Protein AF-A0A3M9Z2S5-F1 (afdb_monomer)

Mean predicted aligned error: 9.49 Å

Secondary structure (DSSP, 8-state):
-HHHHHHHHTSB-TTS-B-HHHH-EE-TTT-PEEBTTTTB-S--SSHHHHHHHHHHHHHHHHHHHHHHHHTTT----HHHHHHHHHHHHH-THHHHSTTSHHHHHHHHHHTT--HHHHHHHHHHHTTEETTTTEE--GGGTS-HHHHHHHHHHHHHHHHHHHHHHHHHHHHHHHHSPP----------------------------

pLDDT: mean 85.12, std 20.25, range [27.44, 98.69]

Foldseek 3Di:
DLQLLLLLVVQADLLGDGDPCQQWDQDPQPRAIFHASLRQRPDDPHNVRSCVVVVVVLVVLLVLLCVLQVVVVHDDDPLLSSLLSSLCSVPVQLANPPLHLSVQLSVLVVVVHDDPRSSLRSQLCSQQDPVVRFGNDVSQPRDSVSSSVSSVSSSVSSVSSVVSVVVVVVVVVVVDPDPPPPPDPDDDDDDDDDDDDDDDDDDDDD

Radius of gyration: 23.1 Å; Cα contacts (8 Å, |Δi|>4): 252; chains: 1; bounding box: 80×29×54 Å

Nearest PDB structures (foldseek):
  2bnl-assembly3_F  TM=3.002E-01  e=7.041E+00  Bacillus subtilis
  8ssk-assembly3_C  TM=2.328E-01  e=7.041E+00  Citrobacter rodentium

Sequence (206 aa):
MAVTVGNAEGTRTPDGKSTDGFYGHSDPGNGVWNLGTFSYQHGAASPQEADAKQLKRLKKQAQVIQEKAAARGMKLTLEETLNAIDLANQAPKAVLDTDGYIEWLAEAHRMGKQGADAILWARVQSFFDPQTQRWNAPGLGNTPERITRDQQRRMLAITRALEAQDYQIAADARLRPQPVSFRLPKWNFASRVVDQIATLFNFLGG

Structure (mmCIF, N/CA/C/O backbone):
data_AF-A0A3M9Z2S5-F1
#
_entry.id   AF-A0A3M9Z2S5-F1
#
loop_
_atom_site.group_PDB
_atom_site.id
_atom_site.type_symbol
_atom_site.label_atom_id
_atom_site.label_alt_id
_atom_site.label_comp_id
_atom_site.label_asym_id
_atom_site.label_entity_id
_atom_site.label_seq_id
_atom_site.pdbx_PDB_ins_code
_atom_site.Cartn_x
_atom_site.Cartn_y
_atom_site.Cartn_z
_atom_site.occupancy
_atom_site.B_iso_or_equiv
_atom_site.auth_seq_id
_atom_site.auth_comp_id
_atom_site.auth_asym_id
_atom_site.auth_atom_id
_atom_site.pdbx_PDB_model_num
ATOM 1 N N . MET A 1 1 ? 9.852 -2.079 2.881 1.00 82.38 1 MET A N 1
ATOM 2 C CA . MET A 1 1 ? 8.843 -1.400 2.032 1.00 82.38 1 MET A CA 1
ATOM 3 C C . MET A 1 1 ? 8.920 -1.806 0.563 1.00 82.38 1 MET A C 1
ATOM 5 O O . MET A 1 1 ? 7.934 -2.320 0.070 1.00 82.38 1 MET A O 1
ATOM 9 N N . ALA A 1 2 ? 10.034 -1.604 -0.159 1.00 89.19 2 ALA A N 1
ATOM 10 C CA . ALA A 1 2 ? 10.087 -1.963 -1.588 1.00 89.19 2 ALA A CA 1
ATOM 11 C C . ALA A 1 2 ? 9.832 -3.463 -1.830 1.00 89.19 2 ALA A C 1
ATOM 13 O O . ALA A 1 2 ? 8.986 -3.812 -2.639 1.00 89.19 2 ALA A O 1
ATOM 14 N N . VAL A 1 3 ? 10.478 -4.344 -1.057 1.00 91.62 3 VAL A N 1
ATOM 15 C CA . VAL A 1 3 ? 10.246 -5.798 -1.132 1.00 91.62 3 VAL A CA 1
ATOM 16 C C . VAL A 1 3 ? 8.811 -6.173 -0.747 1.00 91.62 3 VAL A C 1
ATOM 18 O O . VAL A 1 3 ? 8.190 -6.964 -1.439 1.00 91.62 3 VAL A O 1
ATOM 21 N N . THR A 1 4 ? 8.252 -5.572 0.307 1.00 92.06 4 THR A N 1
ATOM 22 C CA . THR A 1 4 ? 6.896 -5.891 0.791 1.00 92.06 4 THR A CA 1
ATOM 23 C C . THR A 1 4 ? 5.812 -5.448 -0.192 1.00 92.06 4 THR A C 1
ATOM 25 O O . THR A 1 4 ? 4.948 -6.245 -0.536 1.00 92.06 4 THR A O 1
ATOM 28 N N . VAL A 1 5 ? 5.881 -4.207 -0.691 1.00 92.25 5 VAL A N 1
ATOM 29 C CA . VAL A 1 5 ? 4.933 -3.701 -1.699 1.00 92.25 5 VAL A CA 1
ATOM 30 C C . VAL A 1 5 ? 5.142 -4.434 -3.023 1.00 92.25 5 VAL A C 1
ATOM 32 O O . VAL A 1 5 ? 4.183 -4.899 -3.619 1.00 92.25 5 VAL A O 1
ATOM 35 N N . GLY A 1 6 ? 6.391 -4.645 -3.445 1.00 92.19 6 GLY A N 1
ATOM 36 C CA . GLY A 1 6 ? 6.685 -5.411 -4.655 1.00 92.19 6 GLY A CA 1
ATOM 37 C C . GLY A 1 6 ? 6.204 -6.860 -4.592 1.00 92.19 6 GLY A C 1
ATOM 38 O O . GLY A 1 6 ? 5.753 -7.398 -5.598 1.00 92.19 6 GLY A O 1
ATOM 39 N N . ASN A 1 7 ? 6.231 -7.499 -3.419 1.00 94.19 7 ASN A N 1
ATOM 40 C CA . ASN A 1 7 ? 5.659 -8.833 -3.259 1.00 94.19 7 ASN A CA 1
ATOM 41 C C . ASN A 1 7 ? 4.132 -8.818 -3.376 1.00 94.19 7 ASN A C 1
ATOM 43 O O . ASN A 1 7 ? 3.565 -9.687 -4.035 1.00 94.19 7 ASN A O 1
ATOM 47 N N . ALA A 1 8 ? 3.472 -7.808 -2.804 1.00 93.25 8 ALA A N 1
ATOM 48 C CA . ALA A 1 8 ? 2.028 -7.622 -2.934 1.00 93.25 8 ALA A CA 1
ATOM 49 C C . ALA A 1 8 ? 1.589 -7.324 -4.379 1.00 93.25 8 ALA A C 1
ATOM 51 O O . ALA A 1 8 ? 0.561 -7.847 -4.826 1.00 93.25 8 ALA A O 1
ATOM 52 N N . GLU A 1 9 ? 2.397 -6.567 -5.128 1.00 91.81 9 GLU A N 1
ATOM 53 C CA . GLU A 1 9 ? 2.237 -6.360 -6.574 1.00 91.81 9 GLU A CA 1
ATOM 54 C C . GLU A 1 9 ? 2.566 -7.613 -7.403 1.00 91.81 9 GLU A C 1
ATOM 56 O O . GLU A 1 9 ? 2.070 -7.765 -8.514 1.00 91.81 9 GLU A O 1
ATOM 61 N N . GLY A 1 10 ? 3.387 -8.527 -6.877 1.00 92.44 10 GLY A N 1
ATOM 62 C CA . GLY A 1 10 ? 3.881 -9.707 -7.597 1.00 92.44 10 GLY A CA 1
ATOM 63 C C . GLY A 1 10 ? 5.139 -9.466 -8.444 1.00 92.44 10 GLY A C 1
ATOM 64 O O . GLY A 1 10 ? 5.554 -10.350 -9.191 1.00 92.44 10 GLY A O 1
ATOM 65 N N . THR A 1 11 ? 5.773 -8.298 -8.324 1.00 94.62 11 THR A N 1
ATOM 66 C CA . THR A 1 11 ? 7.012 -7.906 -9.027 1.00 94.62 11 THR A CA 1
ATOM 67 C C . THR A 1 11 ? 8.281 -8.336 -8.280 1.00 94.62 11 THR A C 1
ATOM 69 O O . THR A 1 11 ? 9.384 -8.307 -8.830 1.00 94.62 11 THR A O 1
ATOM 72 N N . ARG A 1 12 ? 8.142 -8.725 -7.007 1.00 95.88 12 ARG A N 1
ATOM 73 C CA . ARG A 1 12 ? 9.229 -9.226 -6.159 1.00 95.88 12 ARG A CA 1
ATOM 74 C C . ARG A 1 12 ? 8.845 -10.541 -5.490 1.00 95.88 12 ARG A C 1
ATOM 76 O O . ARG A 1 12 ? 7.706 -10.734 -5.073 1.00 95.88 12 ARG A O 1
ATOM 83 N N . THR A 1 13 ? 9.809 -11.427 -5.299 1.00 94.06 13 THR A N 1
ATOM 84 C CA . THR A 1 13 ? 9.689 -12.568 -4.382 1.00 94.06 13 THR A CA 1
ATOM 85 C C . THR A 1 13 ? 9.764 -12.098 -2.918 1.00 94.06 13 THR A C 1
ATOM 87 O O . THR A 1 13 ? 10.195 -10.967 -2.667 1.00 94.06 13 THR A O 1
ATOM 90 N N . PRO A 1 14 ? 9.370 -12.925 -1.927 1.00 93.00 14 PRO A N 1
ATOM 91 C CA . PRO A 1 14 ? 9.420 -12.519 -0.518 1.00 93.00 14 PRO A CA 1
ATOM 92 C C . PRO A 1 14 ? 10.835 -12.166 -0.032 1.00 93.00 14 PRO A C 1
ATOM 94 O O . PRO A 1 14 ? 10.993 -11.272 0.792 1.00 93.00 14 PRO A O 1
ATOM 97 N N . ASP A 1 15 ? 11.863 -12.815 -0.591 1.00 90.81 15 ASP A N 1
ATOM 98 C CA . ASP A 1 15 ? 13.285 -12.544 -0.333 1.00 90.81 15 ASP A CA 1
ATOM 99 C C . ASP A 1 15 ? 13.849 -11.360 -1.148 1.00 90.81 15 ASP A C 1
ATOM 101 O O . ASP A 1 15 ? 15.028 -11.038 -1.021 1.00 90.81 15 ASP A O 1
ATOM 105 N N . GLY A 1 16 ? 13.024 -10.691 -1.963 1.00 90.44 16 GLY A N 1
ATOM 106 C CA . GLY A 1 16 ? 1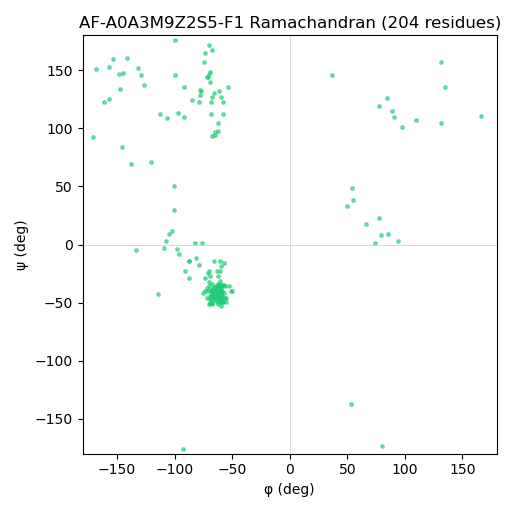3.360 -9.432 -2.637 1.00 90.44 16 GLY A CA 1
ATOM 107 C C . GLY A 1 16 ? 13.924 -9.543 -4.054 1.00 90.44 16 GLY A C 1
ATOM 108 O O . GLY A 1 16 ? 14.233 -8.510 -4.663 1.00 90.44 16 GLY A O 1
ATOM 109 N N . LYS A 1 17 ? 14.019 -10.750 -4.622 1.00 94.56 17 LYS A N 1
ATOM 110 C CA . LYS A 1 17 ? 14.413 -10.941 -6.027 1.00 94.56 17 LYS A CA 1
ATOM 111 C C . LYS A 1 17 ? 13.312 -10.441 -6.955 1.00 94.56 17 LYS A C 1
ATOM 113 O O . LYS A 1 17 ? 12.133 -10.493 -6.616 1.00 94.56 17 LYS A O 1
ATOM 118 N N . SER A 1 18 ? 13.695 -9.941 -8.121 1.00 95.38 18 SER A N 1
ATOM 119 C CA . SER A 1 18 ? 12.736 -9.533 -9.150 1.00 95.38 18 SER A CA 1
ATOM 120 C C . SER A 1 18 ? 12.056 -10.748 -9.785 1.00 95.38 18 SER A C 1
ATOM 122 O O . SER A 1 18 ? 12.691 -11.784 -9.976 1.00 95.38 18 SER A O 1
ATOM 124 N N . THR A 1 19 ? 10.776 -10.609 -10.120 1.00 94.44 19 THR A N 1
ATOM 125 C CA . THR A 1 19 ? 10.036 -11.544 -10.987 1.00 94.44 19 THR A CA 1
ATOM 126 C C . THR A 1 19 ? 9.967 -10.984 -12.410 1.00 94.44 19 THR A C 1
ATOM 128 O O . THR A 1 19 ? 10.366 -9.843 -12.643 1.00 94.44 19 THR A O 1
ATOM 131 N N . ASP A 1 20 ? 9.407 -11.727 -13.364 1.00 93.12 20 ASP A N 1
ATOM 132 C CA . ASP A 1 20 ? 9.205 -11.223 -14.733 1.00 93.12 20 ASP A CA 1
ATOM 133 C C . ASP A 1 20 ? 8.381 -9.924 -14.760 1.00 93.12 20 ASP A C 1
ATOM 135 O O . ASP A 1 20 ? 8.692 -8.992 -15.501 1.00 93.12 20 ASP A O 1
ATOM 139 N N . GLY A 1 21 ? 7.396 -9.804 -13.860 1.00 91.06 21 GLY A N 1
ATOM 140 C CA . GLY A 1 21 ? 6.543 -8.620 -13.743 1.00 91.06 21 GLY A CA 1
ATOM 141 C C . GLY A 1 21 ? 7.299 -7.325 -13.424 1.00 91.06 21 GLY A C 1
ATOM 142 O O . GLY A 1 21 ? 6.803 -6.249 -13.757 1.00 91.06 21 GLY A O 1
ATOM 143 N N . PHE A 1 22 ? 8.502 -7.410 -12.840 1.00 93.50 22 PHE A N 1
ATOM 144 C CA . PHE A 1 22 ? 9.386 -6.262 -12.598 1.00 93.50 22 PHE A CA 1
ATOM 145 C C . PHE A 1 22 ? 9.882 -5.614 -13.898 1.00 93.50 22 PHE A C 1
ATOM 147 O O . PHE A 1 22 ? 10.009 -4.390 -13.974 1.00 93.50 22 PHE A O 1
ATOM 154 N N . TYR A 1 23 ? 10.170 -6.430 -14.916 1.00 93.00 23 TYR A N 1
ATOM 155 C CA . TYR A 1 23 ? 10.659 -5.969 -16.221 1.00 93.00 23 TYR A CA 1
ATOM 156 C C . TYR A 1 23 ? 9.533 -5.487 -17.137 1.00 93.00 23 TYR A C 1
ATOM 158 O O . TYR A 1 23 ? 9.785 -4.806 -18.129 1.00 93.00 23 TYR A O 1
ATOM 166 N N . GLY A 1 24 ? 8.300 -5.771 -16.736 1.00 89.62 24 GLY A N 1
ATOM 167 C CA . GLY A 1 24 ? 7.104 -5.082 -17.161 1.00 89.62 24 GLY A CA 1
ATOM 168 C C . GLY A 1 24 ? 5.999 -6.030 -17.591 1.00 89.62 24 GLY A C 1
ATOM 169 O O . GLY A 1 24 ? 6.229 -7.194 -17.914 1.00 89.62 24 GLY A O 1
ATOM 170 N N . HIS A 1 25 ? 4.773 -5.533 -17.528 1.00 90.31 25 HIS A N 1
ATOM 171 C CA . HIS A 1 25 ? 3.578 -6.284 -17.888 1.00 90.31 25 HIS A CA 1
ATOM 172 C C . HIS A 1 25 ? 2.444 -5.326 -18.245 1.00 90.31 25 HIS A C 1
ATOM 174 O O . HIS A 1 25 ? 2.386 -4.207 -17.737 1.00 90.31 25 HIS A O 1
ATOM 180 N N . SER A 1 26 ? 1.521 -5.766 -19.096 1.00 86.75 26 SER A N 1
ATOM 181 C CA . SER A 1 26 ? 0.278 -5.032 -19.333 1.00 86.75 26 SER A CA 1
ATOM 182 C C . SER A 1 26 ? -0.706 -5.276 -18.193 1.00 86.75 26 SER A C 1
ATOM 184 O O . SER A 1 26 ? -0.936 -6.418 -17.795 1.00 86.75 26 SER A O 1
ATOM 186 N N . ASP A 1 27 ? -1.310 -4.205 -17.690 1.00 76.06 27 ASP A N 1
ATOM 187 C CA . ASP A 1 27 ? -2.406 -4.271 -16.731 1.00 76.06 27 ASP A CA 1
ATOM 188 C C . ASP A 1 27 ? -3.662 -4.861 -17.411 1.00 76.06 27 ASP A C 1
ATOM 190 O O . ASP A 1 27 ? -4.132 -4.311 -18.412 1.00 76.06 27 ASP A O 1
ATOM 194 N N . PRO A 1 28 ? -4.241 -5.964 -16.899 1.00 70.88 28 PRO A N 1
ATOM 195 C CA . PRO A 1 28 ? -5.422 -6.584 -17.502 1.00 70.88 28 PRO A CA 1
ATOM 196 C C . PRO A 1 28 ? -6.673 -5.693 -17.512 1.00 70.88 28 PRO A C 1
ATOM 198 O O . PRO A 1 28 ? -7.588 -5.932 -18.297 1.00 70.88 28 PRO A O 1
ATOM 201 N N . GLY A 1 29 ? -6.747 -4.702 -16.620 1.00 70.00 29 GLY A N 1
ATOM 202 C CA . GLY A 1 29 ? -7.902 -3.829 -16.437 1.00 70.00 29 GLY A CA 1
ATOM 203 C C . GLY A 1 29 ? -7.910 -2.592 -17.335 1.00 70.00 29 GLY A C 1
ATOM 204 O O . GLY A 1 29 ? -8.990 -2.109 -17.669 1.00 70.00 29 GLY A O 1
ATOM 205 N N . ASN A 1 30 ? -6.744 -2.068 -17.732 1.00 78.44 30 ASN A N 1
ATOM 206 C CA . ASN A 1 30 ? -6.656 -0.859 -18.570 1.00 78.44 30 ASN A CA 1
ATOM 207 C C . ASN A 1 30 ? -5.673 -0.961 -19.757 1.00 78.44 30 ASN A C 1
ATOM 209 O O . ASN A 1 30 ? -5.603 -0.035 -20.563 1.00 78.44 30 ASN A O 1
ATOM 213 N N . GLY A 1 31 ? -4.926 -2.063 -19.879 1.00 81.31 31 GLY A N 1
ATOM 214 C CA . GLY A 1 31 ? -3.955 -2.308 -20.949 1.00 81.31 31 GLY A CA 1
ATOM 215 C C . GLY A 1 31 ? -2.650 -1.511 -20.844 1.00 81.31 31 GLY A C 1
ATOM 216 O O . GLY A 1 31 ? -1.792 -1.644 -21.718 1.00 81.31 31 GLY A O 1
ATOM 217 N N . VAL A 1 32 ? -2.475 -0.689 -19.806 1.00 87.94 32 VAL A N 1
ATOM 218 C CA . VAL A 1 32 ? -1.289 0.157 -19.624 1.00 87.94 32 VAL A CA 1
ATOM 219 C C . VAL A 1 32 ? -0.081 -0.697 -19.244 1.00 87.94 32 VAL A C 1
ATOM 221 O O . VAL A 1 32 ? -0.200 -1.703 -18.547 1.00 87.94 32 VAL A O 1
ATOM 224 N N . TRP A 1 33 ? 1.095 -0.299 -19.732 1.00 88.44 33 TRP A N 1
ATOM 225 C CA . TRP A 1 33 ? 2.355 -0.956 -19.411 1.00 88.44 33 TRP A CA 1
ATOM 226 C C . TRP A 1 33 ? 2.865 -0.540 -18.028 1.00 88.44 33 TRP A C 1
ATOM 228 O O . TRP A 1 33 ? 3.110 0.642 -17.770 1.00 88.44 33 TRP A O 1
ATOM 238 N N . ASN A 1 34 ? 3.066 -1.534 -17.170 1.00 91.81 34 ASN A N 1
ATOM 239 C CA . ASN A 1 34 ? 3.566 -1.395 -15.810 1.00 91.81 34 ASN A CA 1
ATOM 240 C C . ASN A 1 34 ? 5.051 -1.729 -15.771 1.00 91.81 34 ASN A C 1
ATOM 242 O O . ASN A 1 34 ? 5.498 -2.627 -16.483 1.00 91.81 34 ASN A O 1
ATOM 246 N N . LEU A 1 35 ? 5.812 -1.052 -14.911 1.00 94.44 35 LEU A N 1
ATOM 247 C CA . LEU A 1 35 ? 7.254 -1.270 -14.809 1.00 94.44 35 LEU A CA 1
ATOM 248 C C . LEU A 1 35 ? 7.772 -1.134 -13.371 1.00 94.44 35 LEU A C 1
ATOM 250 O O . LEU A 1 35 ? 7.283 -0.307 -12.597 1.00 94.44 35 LEU A O 1
ATOM 254 N N . GLY A 1 36 ? 8.805 -1.905 -13.031 1.00 95.31 36 GLY A N 1
ATOM 255 C CA . GLY A 1 36 ? 9.497 -1.819 -11.747 1.00 95.31 36 GLY A CA 1
ATOM 256 C C . GLY A 1 36 ? 8.792 -2.535 -10.597 1.00 95.31 36 GLY A C 1
ATOM 257 O O . GLY A 1 36 ? 7.796 -3.234 -10.757 1.00 95.31 36 GLY A O 1
ATOM 258 N N . THR A 1 37 ? 9.340 -2.352 -9.401 1.00 94.25 37 THR A N 1
ATOM 259 C CA . THR A 1 37 ? 8.876 -2.936 -8.138 1.00 94.25 37 THR A CA 1
ATOM 260 C C . THR A 1 37 ? 7.439 -2.541 -7.818 1.00 94.25 37 THR A C 1
ATOM 262 O O . THR A 1 37 ? 6.681 -3.327 -7.266 1.00 94.25 37 THR A O 1
ATOM 265 N N . PHE A 1 38 ? 7.049 -1.320 -8.150 1.00 94.50 38 PHE A N 1
ATOM 266 C CA . PHE A 1 38 ? 5.757 -0.777 -7.743 1.00 94.50 38 PHE A CA 1
ATOM 267 C C . PHE A 1 38 ? 4.708 -0.784 -8.863 1.00 94.50 38 PHE A C 1
ATOM 269 O O . PHE A 1 38 ? 3.679 -0.126 -8.709 1.00 94.50 38 PHE A O 1
ATOM 276 N N . SER A 1 39 ? 4.973 -1.477 -9.980 1.00 91.31 39 SER A N 1
ATOM 277 C CA . SER A 1 39 ? 4.091 -1.528 -11.158 1.00 91.31 39 SER A CA 1
ATOM 278 C C . SER A 1 39 ? 3.725 -0.132 -11.684 1.00 91.31 39 SER A C 1
ATOM 280 O O . SER A 1 39 ? 2.561 0.194 -11.898 1.00 91.31 39 SER A O 1
ATOM 282 N N . TYR A 1 40 ? 4.722 0.737 -11.861 1.00 92.00 40 TYR A N 1
ATOM 283 C CA . TYR A 1 40 ? 4.509 2.132 -12.244 1.00 92.00 40 TYR A CA 1
ATOM 284 C C . TYR A 1 40 ? 3.925 2.259 -13.657 1.00 92.00 40 TYR A C 1
ATOM 286 O O . TYR A 1 40 ? 4.485 1.705 -14.600 1.00 92.00 40 TYR A O 1
ATOM 294 N N . GLN A 1 41 ? 2.852 3.047 -13.802 1.00 89.56 41 GLN A N 1
ATOM 295 C CA . GLN A 1 41 ? 2.058 3.134 -15.041 1.00 89.56 41 GLN A CA 1
ATOM 296 C C . GLN A 1 41 ? 2.206 4.463 -15.807 1.00 89.56 41 GLN A C 1
ATOM 298 O O . GLN A 1 41 ? 1.611 4.642 -16.864 1.00 89.56 41 GLN A O 1
ATOM 303 N N . HIS A 1 42 ? 2.957 5.442 -15.288 1.00 87.06 42 HIS A N 1
ATOM 304 C CA . HIS A 1 42 ? 2.982 6.809 -15.848 1.00 87.06 42 HIS A CA 1
ATOM 305 C C . HIS A 1 42 ? 4.201 7.093 -16.743 1.00 87.06 42 HIS A C 1
ATOM 307 O O . HIS A 1 42 ? 4.672 8.228 -16.813 1.00 87.06 42 HIS A O 1
ATOM 313 N N . GLY A 1 43 ? 4.724 6.062 -17.410 1.00 84.81 43 GLY A N 1
ATOM 314 C CA . GLY A 1 43 ? 5.853 6.172 -18.334 1.00 84.81 43 GLY A CA 1
ATOM 315 C C . GLY A 1 43 ? 7.218 6.279 -17.641 1.00 84.81 43 GLY A C 1
ATOM 316 O O . GLY A 1 43 ? 7.524 7.224 -16.903 1.00 84.81 43 GLY A O 1
ATOM 317 N N . ALA A 1 44 ? 8.078 5.305 -17.911 1.00 90.25 44 ALA A N 1
ATOM 318 C CA . ALA A 1 44 ? 9.476 5.284 -17.496 1.00 90.25 44 ALA A CA 1
ATOM 319 C C . ALA A 1 44 ? 10.299 4.531 -18.548 1.00 90.25 44 ALA A C 1
ATOM 321 O O . ALA A 1 44 ? 9.798 3.584 -19.150 1.00 90.25 44 ALA A O 1
ATOM 322 N N . ALA A 1 45 ? 11.546 4.944 -18.760 1.00 90.56 45 ALA A N 1
ATOM 323 C CA . ALA A 1 45 ? 12.463 4.304 -19.698 1.0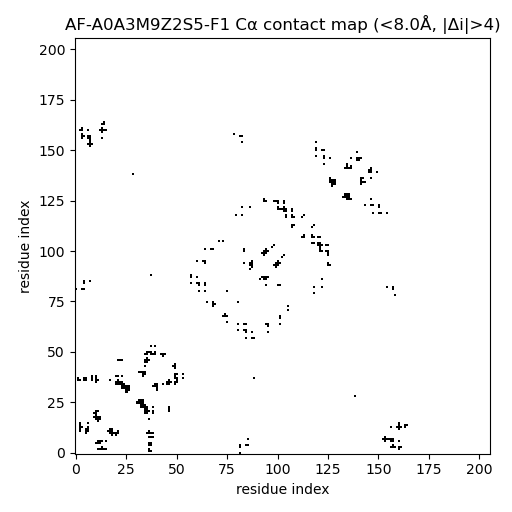0 90.56 45 ALA A CA 1
ATOM 324 C C . ALA A 1 45 ? 13.092 3.020 -19.128 1.00 90.56 45 ALA A C 1
ATOM 326 O O . ALA A 1 45 ? 13.625 2.211 -19.883 1.00 90.56 45 ALA A O 1
ATOM 327 N N . SER A 1 46 ? 13.043 2.818 -17.805 1.00 93.62 46 SER A N 1
ATOM 328 C CA . SER A 1 46 ? 13.568 1.621 -17.140 1.00 93.62 46 SER A CA 1
ATOM 329 C C . SER A 1 46 ? 12.852 1.313 -15.815 1.00 93.62 46 SER A C 1
ATOM 331 O O . SER A 1 46 ? 12.268 2.218 -15.205 1.00 93.62 46 SER A O 1
ATOM 333 N N . PRO A 1 47 ? 12.923 0.060 -15.317 1.00 94.69 47 PRO A N 1
ATOM 334 C CA . PRO A 1 47 ? 12.444 -0.304 -13.979 1.00 94.69 47 PRO A CA 1
ATOM 335 C C . PRO A 1 47 ? 13.005 0.571 -12.857 1.00 94.69 47 PRO A C 1
ATOM 337 O O . PRO A 1 47 ? 12.295 0.903 -11.913 1.00 94.69 47 PRO A O 1
ATOM 340 N N . GLN A 1 48 ? 14.262 0.994 -12.968 1.00 93.94 48 GLN A N 1
ATOM 341 C CA . GLN A 1 48 ? 14.920 1.832 -11.969 1.00 93.94 48 GLN A CA 1
ATOM 342 C C . GLN A 1 48 ? 14.354 3.255 -11.971 1.00 93.94 48 GLN A C 1
ATOM 344 O O . GLN A 1 48 ? 14.144 3.838 -10.908 1.00 93.94 48 GLN A O 1
ATOM 349 N N . GLU A 1 49 ? 14.066 3.811 -13.151 1.00 95.44 49 GLU A N 1
ATOM 350 C CA . GLU A 1 49 ? 13.411 5.114 -13.258 1.00 95.44 49 GLU A CA 1
ATOM 351 C C . GLU A 1 49 ? 11.971 5.053 -12.724 1.00 95.44 49 GLU A C 1
ATOM 353 O O . GLU A 1 49 ? 11.554 5.933 -11.964 1.00 95.44 49 GLU A O 1
ATOM 358 N N . ALA A 1 50 ? 11.230 3.996 -13.072 1.00 95.25 50 ALA A N 1
ATOM 359 C CA . ALA A 1 50 ? 9.900 3.721 -12.533 1.00 95.25 50 ALA A CA 1
ATOM 360 C C . ALA A 1 50 ? 9.916 3.670 -10.997 1.00 95.25 50 ALA A C 1
ATOM 362 O O . ALA A 1 50 ? 9.145 4.377 -10.340 1.00 95.25 50 ALA A O 1
ATOM 363 N N . ASP A 1 51 ? 10.848 2.907 -10.421 1.00 95.88 51 ASP A N 1
ATOM 364 C CA . ASP A 1 51 ? 11.006 2.778 -8.974 1.00 95.88 51 ASP A CA 1
ATOM 365 C C . ASP A 1 51 ? 11.367 4.109 -8.316 1.00 95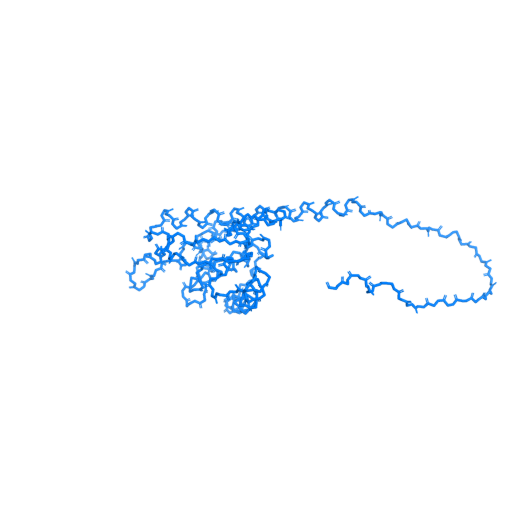.88 51 ASP A C 1
ATOM 367 O O . ASP A 1 51 ? 10.789 4.456 -7.287 1.00 95.88 51 ASP A O 1
ATOM 371 N N . ALA A 1 52 ? 12.262 4.900 -8.912 1.00 94.75 52 ALA A N 1
ATOM 372 C CA . ALA A 1 52 ? 12.627 6.210 -8.383 1.00 94.75 52 ALA A CA 1
ATOM 373 C C . ALA A 1 52 ? 11.423 7.169 -8.341 1.00 94.75 52 ALA A C 1
ATOM 375 O O . ALA A 1 52 ? 11.182 7.831 -7.322 1.00 94.75 52 ALA A O 1
ATOM 376 N N . LYS A 1 53 ? 10.634 7.223 -9.425 1.00 95.19 53 LYS A N 1
ATOM 377 C CA . LYS A 1 53 ? 9.426 8.059 -9.511 1.00 95.19 53 LYS A CA 1
ATOM 378 C C . LYS A 1 53 ? 8.378 7.625 -8.491 1.00 95.19 53 LYS A C 1
ATOM 380 O O . LYS A 1 53 ? 7.869 8.461 -7.736 1.00 95.19 53 LYS A O 1
ATOM 385 N N . GLN A 1 54 ? 8.082 6.330 -8.431 1.00 94.75 54 GLN A N 1
ATOM 386 C CA . GLN A 1 54 ? 7.034 5.821 -7.556 1.00 94.75 54 GLN A CA 1
ATOM 387 C C . GLN A 1 54 ? 7.447 5.861 -6.083 1.00 94.75 54 GLN A C 1
ATOM 389 O O . GLN A 1 54 ? 6.653 6.270 -5.240 1.00 94.75 54 GLN A O 1
ATOM 394 N N . LEU A 1 55 ? 8.711 5.581 -5.755 1.00 94.00 55 LEU A N 1
ATOM 395 C CA . LEU A 1 55 ? 9.219 5.715 -4.390 1.00 94.00 55 LEU A CA 1
ATOM 396 C C . LEU A 1 55 ? 9.125 7.160 -3.890 1.00 94.00 55 LEU A C 1
ATOM 398 O O . LEU A 1 55 ? 8.747 7.392 -2.741 1.00 94.00 55 LEU A O 1
ATOM 402 N N . LYS A 1 56 ? 9.429 8.149 -4.741 1.00 94.81 56 LYS A N 1
ATOM 403 C CA . LYS A 1 56 ? 9.262 9.569 -4.394 1.00 94.81 56 LYS A CA 1
ATOM 404 C C . LYS A 1 56 ? 7.805 9.895 -4.057 1.00 94.81 56 LYS A C 1
ATOM 406 O O . LYS A 1 56 ? 7.556 10.652 -3.120 1.00 94.81 56 LYS A O 1
ATOM 411 N N . ARG A 1 57 ? 6.850 9.325 -4.794 1.00 94.44 57 ARG A N 1
ATOM 412 C CA . ARG A 1 57 ? 5.414 9.481 -4.531 1.00 94.44 57 ARG A CA 1
ATOM 413 C C . ARG A 1 57 ? 5.001 8.798 -3.227 1.00 94.44 57 ARG A C 1
ATOM 415 O O . ARG A 1 57 ? 4.415 9.459 -2.373 1.00 94.44 57 ARG A O 1
ATOM 422 N N . LEU A 1 58 ? 5.367 7.531 -3.042 1.00 93.56 58 LEU A N 1
ATOM 423 C CA . LEU A 1 58 ? 5.019 6.750 -1.853 1.00 93.56 58 LEU A CA 1
ATOM 424 C C . LEU A 1 58 ? 5.593 7.363 -0.576 1.00 93.56 58 LEU A C 1
ATOM 426 O O . LEU A 1 58 ? 4.916 7.370 0.441 1.00 93.56 58 LEU A O 1
ATOM 430 N N . LYS A 1 59 ? 6.793 7.959 -0.619 1.00 93.94 59 LYS A N 1
ATOM 431 C CA . LYS A 1 59 ? 7.354 8.695 0.528 1.00 93.94 59 LYS A CA 1
ATOM 432 C C . LYS A 1 59 ? 6.473 9.872 0.957 1.00 93.94 59 LYS A C 1
ATOM 434 O O . LYS A 1 59 ? 6.242 10.050 2.147 1.00 93.94 59 LYS A O 1
ATOM 439 N N . LYS A 1 60 ? 5.951 10.647 0.000 1.00 95.88 60 LYS A N 1
ATOM 440 C CA . LYS A 1 60 ? 5.015 11.744 0.300 1.00 95.88 60 LYS A CA 1
ATOM 441 C C . LYS A 1 60 ? 3.702 11.214 0.871 1.00 95.88 60 LYS A C 1
ATOM 443 O O . LYS A 1 60 ? 3.194 11.754 1.843 1.00 95.88 60 LYS A O 1
ATOM 448 N N . GLN A 1 61 ? 3.170 10.141 0.290 1.00 95.31 61 GLN A N 1
ATOM 449 C CA . GLN A 1 61 ? 1.936 9.519 0.773 1.00 95.31 61 GLN A CA 1
ATOM 450 C C . GLN A 1 61 ? 2.115 8.924 2.175 1.00 95.31 61 GLN A C 1
ATOM 452 O O . GLN A 1 61 ? 1.236 9.084 3.011 1.00 95.31 61 GLN A O 1
ATOM 457 N N . ALA A 1 62 ? 3.266 8.313 2.466 1.00 94.75 62 ALA A N 1
ATOM 458 C CA . ALA A 1 62 ? 3.605 7.799 3.789 1.00 94.75 62 ALA A CA 1
ATOM 459 C C . ALA A 1 62 ? 3.606 8.909 4.847 1.00 94.75 62 ALA A C 1
ATOM 461 O O . ALA A 1 62 ? 3.106 8.6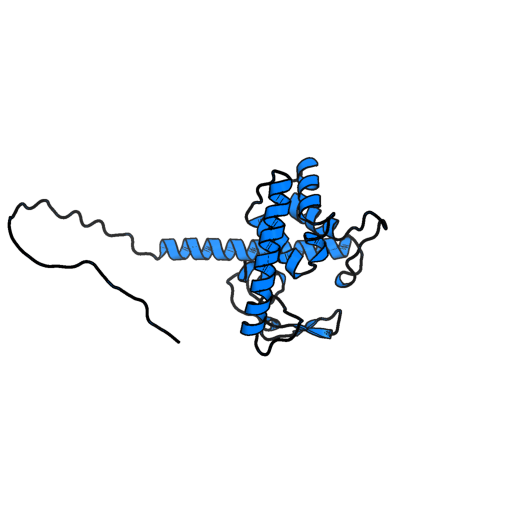92 5.944 1.00 94.75 62 ALA A O 1
ATOM 462 N N . GLN A 1 63 ? 4.100 10.104 4.512 1.00 95.81 63 GLN A N 1
ATOM 463 C CA . GLN A 1 63 ? 4.016 11.251 5.414 1.00 95.81 63 GLN A CA 1
ATOM 464 C C . GLN A 1 63 ? 2.555 11.622 5.717 1.00 95.81 63 GLN A C 1
ATOM 466 O O . GLN A 1 63 ? 2.185 11.704 6.884 1.00 95.81 63 GLN A O 1
ATOM 471 N N . VAL A 1 64 ? 1.710 11.747 4.687 1.00 96.81 64 VAL A N 1
ATOM 472 C CA . VAL A 1 64 ? 0.274 12.038 4.864 1.00 96.81 64 VAL A CA 1
ATOM 473 C C . VAL A 1 64 ? -0.416 10.960 5.705 1.00 96.81 64 VAL A C 1
ATOM 475 O O . VAL A 1 64 ? -1.212 11.271 6.582 1.00 96.81 64 VAL A O 1
ATOM 478 N N . ILE A 1 65 ? -0.090 9.685 5.484 1.00 97.50 65 ILE A N 1
ATOM 479 C CA . ILE A 1 65 ? -0.611 8.559 6.271 1.00 97.50 65 ILE A CA 1
ATOM 480 C C . ILE A 1 65 ? -0.272 8.723 7.760 1.00 97.50 65 ILE A C 1
ATOM 482 O O . ILE A 1 65 ? -1.150 8.560 8.607 1.00 97.50 65 ILE A O 1
ATOM 486 N N . GLN A 1 66 ? 0.978 9.071 8.082 1.00 97.31 66 GLN A N 1
ATOM 487 C CA . GLN A 1 66 ? 1.404 9.290 9.467 1.00 97.31 66 GLN A CA 1
ATOM 488 C C . GLN A 1 66 ? 0.711 10.506 10.091 1.00 97.31 66 GLN A C 1
ATOM 490 O O . GLN A 1 66 ? 0.265 10.428 11.232 1.00 97.31 66 GLN A O 1
ATOM 495 N N . GLU A 1 67 ? 0.554 11.600 9.344 1.00 97.31 67 GLU A N 1
ATOM 496 C CA . GLU A 1 67 ? -0.179 12.790 9.795 1.00 97.31 67 GLU A CA 1
ATOM 497 C C . GLU A 1 67 ? -1.654 12.464 10.086 1.00 97.31 67 GLU A C 1
ATOM 499 O O . GLU A 1 67 ? -2.166 12.812 11.151 1.00 97.31 67 GLU A O 1
ATOM 504 N N . LYS A 1 68 ? -2.324 11.717 9.196 1.00 97.69 68 LYS A N 1
ATOM 505 C CA . LYS A 1 68 ? -3.714 11.265 9.386 1.00 97.69 68 LYS A CA 1
ATOM 506 C C . LYS A 1 68 ? -3.878 10.362 10.612 1.00 97.69 68 LYS A C 1
ATOM 508 O O . LYS A 1 68 ? -4.910 10.447 11.282 1.00 97.69 68 LYS A O 1
ATOM 513 N N . ALA A 1 69 ? -2.899 9.501 10.894 1.00 97.88 69 ALA A N 1
ATOM 514 C CA . ALA A 1 69 ? -2.909 8.631 12.070 1.00 97.88 69 ALA A CA 1
ATOM 515 C C . ALA A 1 69 ? -2.664 9.433 13.358 1.00 97.88 69 ALA A C 1
ATOM 517 O O . ALA A 1 69 ? -3.426 9.314 14.318 1.00 97.88 69 ALA A O 1
ATOM 518 N N . ALA A 1 70 ? -1.664 10.319 13.351 1.00 97.69 70 ALA A N 1
ATOM 519 C CA . ALA A 1 70 ? -1.332 11.175 14.486 1.00 97.69 70 ALA A CA 1
ATOM 520 C C . ALA A 1 70 ? -2.489 12.110 14.866 1.00 97.69 70 ALA A C 1
ATOM 522 O O . ALA A 1 70 ? -2.804 12.242 16.048 1.00 97.69 70 ALA A O 1
ATOM 523 N N . A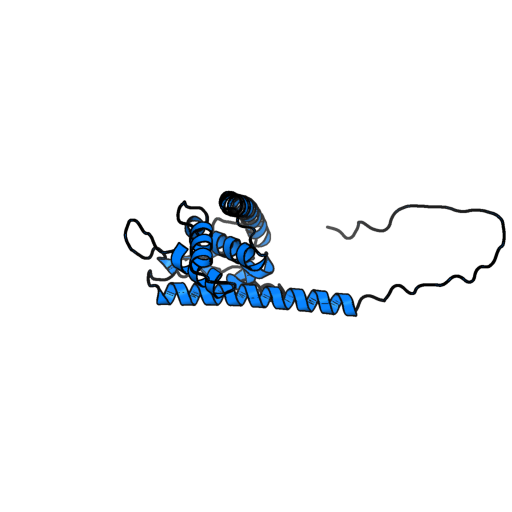LA A 1 71 ? -3.187 12.686 13.880 1.00 97.19 71 ALA A N 1
ATOM 524 C CA . ALA A 1 71 ? -4.379 13.509 14.098 1.00 97.19 71 ALA A CA 1
ATOM 525 C C . ALA A 1 71 ? -5.521 12.759 14.814 1.00 97.19 71 ALA A 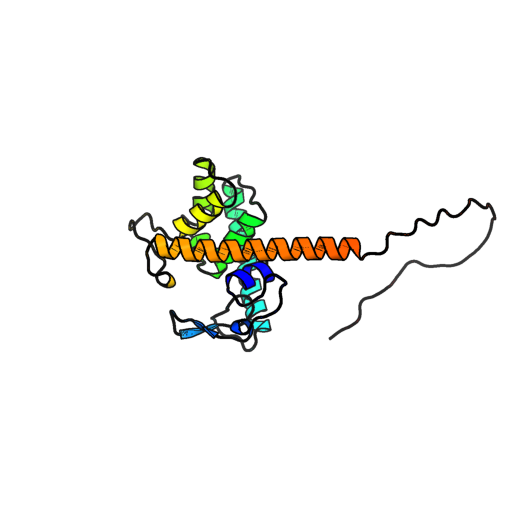C 1
ATOM 527 O O . ALA A 1 71 ? -6.411 13.384 15.383 1.00 97.19 71 ALA A O 1
ATOM 528 N N . ARG A 1 72 ? -5.488 11.421 14.808 1.00 96.19 72 ARG A N 1
ATOM 529 C CA . ARG A 1 72 ? -6.446 10.538 15.491 1.00 96.19 72 ARG A CA 1
ATOM 530 C C . ARG A 1 72 ? -5.882 9.907 16.761 1.00 96.19 72 ARG A C 1
ATOM 532 O O . ARG A 1 72 ? -6.496 9.002 17.315 1.00 96.19 72 ARG A O 1
ATOM 539 N N . GLY A 1 73 ? -4.706 10.343 17.211 1.00 97.31 73 GLY A N 1
ATOM 540 C CA . GLY A 1 73 ? -4.027 9.762 18.369 1.00 97.31 73 GLY A CA 1
ATOM 541 C C . GLY A 1 73 ? -3.566 8.318 18.149 1.00 97.31 73 GLY A C 1
ATOM 542 O O . GLY A 1 73 ? -3.298 7.607 19.114 1.00 97.31 73 GLY A O 1
ATOM 543 N N . MET A 1 74 ? -3.477 7.867 16.895 1.00 97.50 74 MET A N 1
ATOM 544 C CA . MET A 1 74 ? -3.029 6.522 16.557 1.00 97.50 74 MET A CA 1
ATOM 545 C C . MET A 1 74 ? -1.523 6.506 16.319 1.00 97.50 74 MET A C 1
ATOM 547 O O . MET A 1 74 ? -0.981 7.327 15.577 1.00 97.50 74 MET A O 1
ATOM 551 N N . LYS A 1 75 ? -0.857 5.500 16.884 1.00 96.69 75 LYS A N 1
ATOM 552 C CA . LYS A 1 75 ? 0.498 5.114 16.498 1.00 96.69 75 LYS A CA 1
ATOM 553 C C . LYS A 1 75 ? 0.410 3.812 15.718 1.00 96.69 75 LYS A C 1
ATOM 555 O O . LYS A 1 75 ? 0.136 2.772 16.307 1.00 96.69 75 LYS A O 1
ATOM 560 N N . LEU A 1 76 ? 0.647 3.886 14.413 1.00 97.00 76 LEU A N 1
ATOM 561 C CA . LEU A 1 76 ? 0.596 2.706 13.560 1.00 97.00 76 LEU A CA 1
ATOM 562 C C . LEU A 1 76 ? 1.755 1.759 13.874 1.00 97.00 76 LEU A C 1
ATOM 564 O O . LEU A 1 76 ? 2.902 2.176 14.065 1.00 97.00 76 LEU A O 1
ATOM 568 N N . THR A 1 77 ? 1.458 0.470 13.868 1.00 96.44 77 THR A N 1
ATOM 569 C CA . THR A 1 77 ? 2.451 -0.596 13.798 1.00 96.44 77 THR A CA 1
ATOM 570 C C . THR A 1 77 ? 3.149 -0.588 12.433 1.00 96.44 77 THR A C 1
ATOM 572 O O . THR A 1 77 ? 2.713 0.058 11.469 1.00 96.44 77 THR A O 1
ATOM 575 N N . LEU A 1 78 ? 4.254 -1.333 12.329 1.00 94.38 78 LEU A N 1
ATOM 576 C CA . LEU A 1 78 ? 4.934 -1.530 11.049 1.00 94.38 78 LEU A CA 1
ATOM 577 C C . LEU A 1 78 ? 4.003 -2.194 10.022 1.00 94.38 78 LEU A C 1
ATOM 579 O O . LEU A 1 78 ? 3.966 -1.764 8.870 1.00 94.38 78 LEU A O 1
ATOM 583 N N . GLU A 1 79 ? 3.231 -3.198 10.440 1.00 95.44 79 GLU A N 1
ATOM 584 C CA . GLU A 1 79 ? 2.319 -3.935 9.563 1.00 95.44 79 GLU A CA 1
ATOM 585 C C . GLU A 1 79 ? 1.187 -3.041 9.035 1.00 95.44 79 GLU A C 1
ATOM 587 O O . GLU A 1 79 ? 0.939 -3.009 7.828 1.00 95.44 79 GLU A O 1
ATOM 592 N N . GLU A 1 80 ? 0.558 -2.244 9.901 1.00 98.19 80 GLU A N 1
ATOM 593 C CA . GLU A 1 80 ? -0.470 -1.272 9.502 1.00 98.19 80 GLU A CA 1
ATOM 594 C C . GLU A 1 80 ? 0.090 -0.212 8.551 1.00 98.19 80 GLU A C 1
ATOM 596 O O . GLU A 1 80 ? -0.558 0.146 7.567 1.00 98.19 80 GLU A O 1
ATOM 601 N N . THR A 1 81 ? 1.312 0.265 8.811 1.00 97.62 81 THR A N 1
ATOM 602 C CA . THR A 1 81 ? 1.983 1.258 7.964 1.00 97.62 81 THR A CA 1
ATOM 603 C C . THR A 1 81 ? 2.275 0.694 6.574 1.00 97.62 81 THR A C 1
ATOM 605 O O . THR A 1 81 ? 2.020 1.356 5.568 1.00 97.62 81 THR A O 1
ATOM 608 N N . LEU A 1 82 ? 2.794 -0.533 6.487 1.00 96.81 82 LEU A N 1
ATOM 609 C CA . LEU A 1 82 ? 3.099 -1.168 5.204 1.00 96.81 82 LEU A CA 1
ATOM 610 C C . LEU A 1 82 ? 1.835 -1.472 4.402 1.00 96.81 82 LEU A C 1
ATOM 612 O O . LEU A 1 82 ? 1.838 -1.281 3.187 1.00 96.81 82 LEU A O 1
ATOM 616 N N . ASN A 1 83 ? 0.757 -1.872 5.074 1.00 98.38 83 ASN A N 1
ATOM 617 C CA . ASN A 1 83 ? -0.541 -2.061 4.438 1.00 98.38 83 ASN A CA 1
ATOM 618 C C . ASN A 1 83 ? -1.136 -0.748 3.922 1.00 98.38 83 ASN A C 1
ATOM 620 O O . ASN A 1 83 ? -1.614 -0.710 2.791 1.00 98.38 83 ASN A O 1
ATOM 624 N N . ALA A 1 84 ? -1.035 0.345 4.684 1.00 98.12 84 ALA A N 1
ATOM 625 C CA . ALA A 1 84 ? -1.458 1.664 4.217 1.00 98.12 84 ALA A CA 1
ATOM 626 C C . ALA A 1 84 ? -0.677 2.110 2.969 1.00 98.12 84 ALA A C 1
ATOM 628 O O . ALA A 1 84 ? -1.255 2.644 2.026 1.00 98.12 84 ALA A O 1
ATOM 629 N N . ILE A 1 85 ? 0.640 1.881 2.941 1.00 97.56 85 ILE A N 1
ATOM 630 C CA . ILE A 1 85 ? 1.495 2.266 1.811 1.00 97.56 85 ILE A CA 1
ATOM 631 C C . ILE A 1 85 ? 1.204 1.415 0.571 1.00 97.56 85 ILE A C 1
ATOM 633 O O . ILE A 1 85 ? 1.109 1.960 -0.525 1.00 97.56 85 ILE A O 1
ATOM 637 N N . ASP A 1 86 ? 1.054 0.099 0.728 1.00 97.94 86 ASP A N 1
ATOM 638 C CA . ASP A 1 86 ? 0.660 -0.790 -0.369 1.00 97.94 86 ASP A CA 1
ATOM 639 C C . ASP A 1 86 ? -0.719 -0.410 -0.928 1.00 97.94 86 ASP A C 1
ATOM 641 O O . ASP A 1 86 ? -0.873 -0.252 -2.137 1.00 97.94 86 ASP A O 1
ATOM 645 N N . LEU A 1 87 ? -1.705 -0.159 -0.062 1.00 97.75 87 LEU A N 1
ATOM 646 C CA . LEU A 1 87 ? -3.023 0.281 -0.510 1.00 97.75 87 LEU A CA 1
ATOM 647 C C . LEU A 1 87 ? -2.957 1.648 -1.208 1.00 97.75 87 LEU A C 1
ATOM 649 O O . LEU A 1 87 ? -3.645 1.854 -2.202 1.00 97.75 87 LEU A O 1
ATOM 653 N N . ALA A 1 88 ? -2.089 2.564 -0.767 1.00 96.94 88 ALA A N 1
ATOM 654 C CA . ALA A 1 88 ? -1.867 3.839 -1.449 1.00 96.94 88 ALA A CA 1
ATOM 655 C C . ALA A 1 88 ? -1.160 3.677 -2.808 1.00 96.94 88 ALA A C 1
ATOM 657 O O . ALA A 1 88 ? -1.354 4.519 -3.691 1.00 96.94 88 ALA A O 1
ATOM 658 N N . ASN A 1 89 ? -0.365 2.613 -2.986 1.00 95.44 89 ASN A N 1
ATOM 659 C CA . ASN A 1 89 ? 0.207 2.225 -4.276 1.00 95.44 89 ASN A CA 1
ATOM 660 C C . ASN A 1 89 ? -0.883 1.715 -5.228 1.00 95.44 89 ASN A C 1
ATOM 662 O O . ASN A 1 89 ? -0.946 2.160 -6.371 1.00 95.44 89 ASN A O 1
ATOM 666 N N . GLN A 1 90 ? -1.759 0.837 -4.729 1.00 93.31 90 GLN A N 1
ATOM 667 C CA . GLN A 1 90 ? -2.847 0.216 -5.485 1.00 93.31 90 GLN A CA 1
ATOM 668 C C . GLN A 1 90 ? -3.963 1.211 -5.844 1.00 93.31 90 GLN A C 1
ATOM 670 O O . GLN A 1 90 ? -4.397 1.298 -6.990 1.00 93.31 90 GLN A O 1
ATOM 675 N N . ALA A 1 91 ? -4.460 1.942 -4.849 1.00 94.31 91 ALA A N 1
ATOM 676 C CA . ALA A 1 91 ? -5.617 2.821 -4.939 1.00 94.31 91 ALA A CA 1
ATOM 677 C C . ALA A 1 91 ? -5.415 4.044 -4.0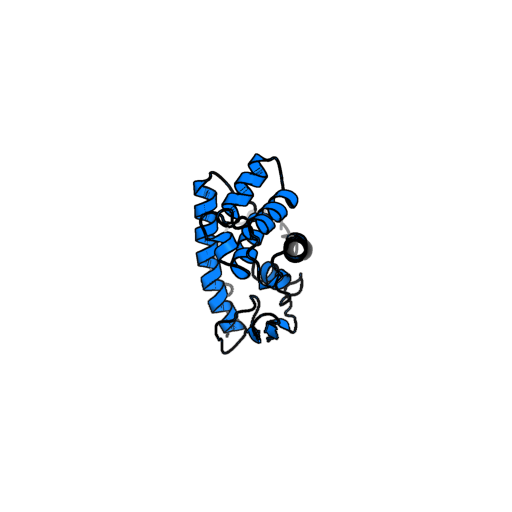21 1.00 94.31 91 ALA A C 1
ATOM 679 O O . ALA A 1 91 ? -5.924 4.079 -2.904 1.00 94.31 91 ALA A O 1
ATOM 680 N N . PRO A 1 92 ? -4.706 5.094 -4.476 1.00 95.12 92 PRO A N 1
ATOM 681 C CA . PRO A 1 92 ? -4.369 6.253 -3.645 1.00 95.12 92 PRO A CA 1
ATOM 682 C C . PRO A 1 92 ? -5.553 6.871 -2.886 1.00 95.12 92 PRO A C 1
ATOM 684 O O . PRO A 1 92 ? -5.409 7.232 -1.721 1.00 95.12 92 PRO A O 1
ATOM 687 N N . LYS A 1 93 ? -6.727 6.967 -3.523 1.00 94.31 93 LYS A N 1
ATOM 688 C CA . LYS A 1 93 ? -7.939 7.540 -2.914 1.00 94.31 93 LYS A CA 1
ATOM 689 C C . LYS A 1 93 ? -8.452 6.734 -1.719 1.00 94.31 93 LYS A C 1
ATOM 691 O O . LYS A 1 93 ? -8.832 7.327 -0.721 1.00 94.31 93 LYS A O 1
ATOM 696 N N . ALA A 1 94 ? -8.334 5.405 -1.769 1.00 96.19 94 ALA A N 1
ATOM 697 C CA . ALA A 1 94 ? -8.714 4.493 -0.685 1.00 96.19 94 ALA A CA 1
ATOM 698 C C . ALA A 1 94 ? -7.919 4.742 0.618 1.00 96.19 94 ALA A C 1
ATOM 700 O O . ALA A 1 94 ? -8.293 4.267 1.689 1.00 96.19 94 ALA A O 1
ATOM 701 N N . VAL A 1 95 ? -6.822 5.507 0.556 1.00 96.94 95 VAL A N 1
ATOM 702 C CA . VAL A 1 95 ? -6.006 5.879 1.722 1.00 96.94 95 VAL A CA 1
ATOM 703 C C . VAL A 1 95 ? -6.044 7.377 2.007 1.00 96.94 95 VAL A C 1
ATOM 705 O O . VAL A 1 95 ? -6.102 7.781 3.170 1.00 96.94 95 VAL A O 1
ATOM 708 N N . LEU A 1 96 ? -5.964 8.205 0.965 1.00 94.62 96 LEU A N 1
ATOM 709 C CA . LEU A 1 96 ? -5.713 9.639 1.101 1.00 94.62 96 LEU A CA 1
ATOM 710 C C . LEU A 1 96 ? -6.984 10.483 1.218 1.00 94.62 96 LEU A C 1
ATOM 712 O O . LEU A 1 96 ? -6.897 11.573 1.779 1.00 94.62 96 LEU A O 1
ATOM 716 N N . ASP A 1 97 ? -8.132 9.995 0.746 1.00 93.06 97 ASP A N 1
ATOM 717 C CA . ASP A 1 97 ? -9.401 10.722 0.868 1.00 93.06 97 ASP A CA 1
ATOM 718 C C . ASP A 1 97 ? -9.880 10.753 2.332 1.00 93.06 97 ASP A C 1
ATOM 720 O O . ASP A 1 97 ? -9.292 10.118 3.213 1.00 93.06 97 ASP A O 1
ATOM 724 N N . THR A 1 98 ? -10.929 11.529 2.610 1.00 84.25 98 THR A N 1
ATOM 725 C CA . THR A 1 98 ? -11.443 11.742 3.973 1.00 84.25 98 THR A CA 1
ATOM 726 C C . THR A 1 98 ? -11.907 10.447 4.638 1.00 84.25 98 THR A C 1
ATOM 728 O O . THR A 1 98 ? -11.598 10.254 5.804 1.00 84.25 98 THR A O 1
ATOM 731 N N . ASP A 1 99 ? -12.562 9.545 3.902 1.00 89.19 99 ASP A N 1
ATOM 732 C CA . ASP A 1 99 ? -13.038 8.240 4.396 1.00 89.19 99 ASP A CA 1
ATOM 733 C C . ASP A 1 99 ? -12.080 7.111 3.971 1.00 89.19 99 ASP A C 1
ATOM 735 O O . ASP A 1 99 ? -12.461 6.121 3.342 1.00 89.19 99 ASP A O 1
ATOM 739 N N . GLY A 1 100 ? -10.789 7.315 4.239 1.00 95.88 100 GLY A N 1
ATOM 740 C CA . GLY A 1 100 ? -9.710 6.432 3.813 1.00 95.88 100 GLY A CA 1
ATOM 741 C C . GLY A 1 100 ? -9.336 5.356 4.835 1.00 95.88 100 GLY A C 1
ATOM 742 O O . GLY A 1 100 ? -9.926 5.198 5.900 1.00 95.88 100 GLY A O 1
ATOM 743 N N . TYR A 1 101 ? -8.292 4.596 4.510 1.00 98.31 101 TYR A N 1
ATOM 744 C CA . TYR A 1 101 ? -7.800 3.476 5.321 1.00 98.31 101 TYR A CA 1
ATOM 745 C C . TYR A 1 101 ? -7.554 3.815 6.791 1.00 98.31 101 TYR A C 1
ATOM 747 O O . TYR A 1 101 ? -7.853 3.004 7.659 1.00 98.31 101 TYR A O 1
ATOM 755 N N . ILE A 1 102 ? -7.014 4.997 7.088 1.00 98.44 102 ILE A N 1
ATOM 756 C CA . ILE A 1 102 ? -6.699 5.375 8.470 1.00 98.44 102 ILE A CA 1
ATOM 757 C C . ILE A 1 102 ? -7.968 5.612 9.285 1.00 98.44 102 ILE A C 1
ATOM 759 O O . ILE A 1 102 ? -8.024 5.251 10.458 1.00 98.44 102 ILE A O 1
ATOM 763 N N . GLU A 1 103 ? -9.000 6.165 8.660 1.00 97.62 103 GLU A N 1
ATOM 764 C CA . GLU A 1 103 ? -10.317 6.325 9.258 1.00 97.62 103 GLU A CA 1
ATOM 765 C C . GLU A 1 103 ? -10.970 4.977 9.546 1.00 97.62 103 GLU A C 1
ATOM 767 O O . GLU A 1 103 ? -11.414 4.731 10.669 1.00 97.62 103 GLU A O 1
ATOM 772 N N . TRP A 1 104 ? -10.948 4.067 8.573 1.00 98.06 104 TRP A N 1
ATOM 773 C CA . TRP A 1 104 ? -11.489 2.726 8.764 1.00 98.06 104 TRP A CA 1
ATOM 774 C C . TRP A 1 104 ? -10.679 1.899 9.763 1.00 98.06 104 TRP A C 1
ATOM 776 O O . TRP A 1 104 ? -11.253 1.137 10.534 1.00 98.06 104 TRP A O 1
ATOM 786 N N . LEU A 1 105 ? -9.360 2.068 9.828 1.00 98.62 105 LEU A N 1
ATOM 787 C CA . LEU A 1 105 ? -8.538 1.396 10.833 1.00 98.62 105 LEU A CA 1
ATOM 788 C C . LEU A 1 105 ? -8.862 1.896 12.246 1.00 98.62 105 LEU A C 1
ATOM 790 O O . LEU A 1 105 ? -8.966 1.094 13.174 1.00 98.62 105 LEU A O 1
ATOM 794 N N . ALA A 1 106 ? -9.085 3.203 12.411 1.00 98.19 106 ALA A N 1
ATOM 795 C CA . ALA A 1 106 ? -9.538 3.763 13.680 1.00 98.19 106 ALA A CA 1
ATOM 796 C C . ALA A 1 106 ? -10.880 3.152 14.117 1.00 98.19 106 ALA A C 1
ATOM 798 O O . ALA A 1 106 ? -11.029 2.762 15.277 1.00 98.19 106 ALA A O 1
ATOM 799 N N . GLU A 1 107 ? -11.836 3.019 13.191 1.00 97.94 107 GLU A N 1
ATOM 800 C CA . GLU A 1 107 ? -13.128 2.398 13.498 1.00 97.94 107 GLU A CA 1
ATOM 801 C C . GLU A 1 107 ? -12.988 0.901 13.795 1.00 97.94 107 GLU A C 1
ATOM 803 O O . GLU A 1 107 ? -13.574 0.413 14.761 1.00 97.94 107 GLU A O 1
ATOM 808 N N . ALA A 1 108 ? -12.136 0.179 13.062 1.00 98.38 108 ALA A N 1
ATOM 809 C CA . ALA A 1 108 ? -11.835 -1.222 13.342 1.00 98.38 108 ALA A CA 1
ATOM 810 C C . ALA A 1 108 ? -11.342 -1.419 14.785 1.00 98.38 108 ALA A C 1
ATOM 812 O O . ALA A 1 108 ? -11.838 -2.298 15.495 1.00 98.38 108 ALA A O 1
ATOM 813 N N . HIS A 1 109 ? -10.419 -0.569 15.243 1.00 98.06 109 HIS A N 1
ATOM 814 C CA . HIS A 1 109 ? -9.925 -0.595 16.621 1.00 98.06 109 HIS A CA 1
ATOM 815 C C . HIS A 1 109 ? -11.013 -0.255 17.637 1.00 98.06 109 HIS A C 1
ATOM 817 O O . HIS A 1 109 ? -11.119 -0.916 18.670 1.00 98.06 109 HIS A O 1
ATOM 823 N N . ARG A 1 110 ? -11.867 0.728 17.336 1.00 97.75 110 ARG A N 1
ATOM 824 C CA . ARG A 1 110 ? -13.034 1.069 18.165 1.00 97.75 110 ARG A CA 1
ATOM 825 C C . ARG A 1 110 ? -14.011 -0.098 18.309 1.00 97.75 110 ARG A C 1
ATOM 827 O O . ARG A 1 110 ? -14.584 -0.284 19.378 1.00 97.75 110 ARG A O 1
ATOM 834 N N . MET A 1 111 ? -14.159 -0.906 17.261 1.00 97.88 111 MET A N 1
ATOM 835 C CA . MET A 1 111 ? -14.938 -2.148 17.266 1.00 97.88 111 MET A CA 1
ATOM 836 C C . MET A 1 111 ? -14.224 -3.318 17.970 1.00 97.88 111 MET A C 1
ATOM 838 O O . MET A 1 111 ? -14.749 -4.431 17.984 1.00 97.88 111 MET A O 1
ATOM 842 N N . GLY A 1 112 ? -13.025 -3.108 18.524 1.00 97.88 112 GLY A N 1
ATOM 843 C CA . GLY A 1 112 ? -12.237 -4.134 19.209 1.00 97.88 112 GLY A CA 1
ATOM 844 C C . GLY A 1 112 ? -11.470 -5.082 18.282 1.00 97.88 112 GLY A C 1
ATOM 845 O O . GLY A 1 112 ? -10.902 -6.063 18.764 1.00 97.88 112 GLY A O 1
ATOM 846 N N . LYS A 1 113 ? -11.429 -4.814 16.969 1.00 98.06 113 LYS A N 1
ATOM 847 C CA . LYS A 1 113 ? -10.598 -5.578 16.025 1.00 98.06 113 LYS A CA 1
ATOM 848 C C . LYS A 1 113 ? -9.127 -5.261 16.274 1.00 98.06 113 LYS A C 1
ATOM 850 O O . LYS A 1 113 ? -8.787 -4.133 16.621 1.00 98.06 113 LYS A O 1
ATOM 855 N N . GLN A 1 114 ? -8.255 -6.242 16.066 1.00 95.50 114 GLN A N 1
ATOM 856 C CA . GLN A 1 114 ? -6.811 -6.101 16.267 1.00 95.50 114 GLN A CA 1
ATOM 857 C C . GLN A 1 114 ? -6.037 -6.843 15.175 1.00 95.50 114 GLN A C 1
ATOM 859 O O . GLN A 1 114 ? -6.582 -7.732 14.518 1.00 95.50 114 GLN A O 1
ATOM 864 N N . GLY A 1 115 ? -4.763 -6.485 14.995 1.00 95.56 115 GLY A N 1
ATOM 8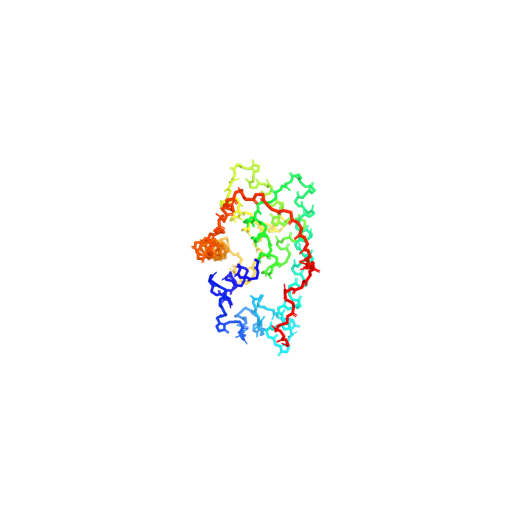65 C CA . GLY A 1 115 ? -3.842 -7.172 14.087 1.00 95.56 115 GLY A CA 1
ATOM 866 C C . GLY A 1 115 ? -4.383 -7.301 12.661 1.00 95.56 115 GLY A C 1
ATOM 867 O O . GLY A 1 115 ? -4.987 -6.370 12.121 1.00 95.56 115 GLY A O 1
ATOM 868 N N . ALA A 1 116 ? -4.201 -8.479 12.063 1.00 97.06 116 ALA A N 1
ATOM 869 C CA . ALA A 1 116 ? -4.628 -8.761 10.694 1.00 97.06 116 ALA A CA 1
ATOM 870 C C . ALA A 1 116 ? -6.133 -8.526 10.462 1.00 97.06 116 ALA A C 1
ATOM 872 O O . ALA A 1 116 ? -6.512 -8.042 9.398 1.00 97.06 116 ALA A O 1
ATOM 873 N N . ASP A 1 117 ? -6.993 -8.788 11.449 1.00 98.06 117 ASP A N 1
ATOM 874 C CA . ASP A 1 117 ? -8.439 -8.589 11.296 1.00 98.06 117 ASP A CA 1
ATOM 875 C C . ASP A 1 117 ? -8.807 -7.105 11.179 1.00 98.06 117 ASP A C 1
ATOM 877 O O . ASP A 1 117 ? -9.678 -6.742 10.384 1.00 98.06 117 ASP A O 1
ATOM 881 N N . ALA A 1 118 ? -8.141 -6.235 11.947 1.00 98.56 118 ALA A N 1
ATOM 882 C CA . ALA A 1 118 ? -8.341 -4.790 11.852 1.00 98.56 118 ALA A CA 1
ATOM 883 C C . ALA A 1 118 ? -7.856 -4.251 10.503 1.00 98.56 118 ALA A C 1
ATOM 885 O O . ALA A 1 118 ? -8.577 -3.508 9.836 1.00 98.56 118 ALA A O 1
ATOM 886 N N . ILE A 1 119 ? -6.667 -4.688 10.077 1.00 98.69 119 ILE A N 1
ATOM 887 C CA . ILE A 1 119 ? -6.063 -4.287 8.805 1.00 98.69 119 ILE A CA 1
ATOM 888 C C . ILE A 1 119 ? -6.942 -4.731 7.635 1.00 98.69 119 ILE A C 1
ATOM 890 O O . ILE A 1 119 ? -7.290 -3.903 6.796 1.00 98.69 119 ILE A O 1
ATOM 894 N N . LEU A 1 120 ? -7.342 -6.006 7.575 1.00 98.69 120 LEU A N 1
ATOM 895 C CA . LEU A 1 120 ? -8.158 -6.523 6.475 1.00 98.69 120 LEU A CA 1
ATOM 896 C C . LEU A 1 120 ? -9.492 -5.789 6.395 1.00 98.69 120 LEU A C 1
ATOM 898 O O . LEU A 1 120 ? -9.895 -5.367 5.311 1.00 98.69 120 LEU A O 1
ATOM 902 N N . TRP A 1 121 ? -10.154 -5.602 7.539 1.00 98.44 121 TRP A N 1
ATOM 903 C CA . TRP A 1 121 ? -11.413 -4.874 7.583 1.00 98.44 121 TRP A CA 1
ATOM 904 C C . TRP A 1 121 ? -11.240 -3.450 7.052 1.00 98.44 121 TRP A C 1
ATOM 906 O O . TRP A 1 121 ? -11.971 -3.054 6.147 1.00 98.44 121 TRP A O 1
ATOM 916 N N . ALA A 1 122 ? -10.229 -2.718 7.527 1.00 98.50 122 ALA A N 1
ATOM 917 C CA . ALA A 1 122 ? -9.969 -1.353 7.087 1.00 98.50 122 ALA A CA 1
ATOM 918 C C . ALA A 1 122 ? -9.656 -1.270 5.588 1.00 98.50 122 ALA A C 1
ATOM 920 O O . ALA A 1 122 ? -10.227 -0.440 4.887 1.00 98.50 122 ALA A O 1
ATOM 921 N N . ARG A 1 123 ? -8.815 -2.175 5.068 1.00 98.44 123 ARG A N 1
ATOM 922 C CA . ARG A 1 123 ? -8.483 -2.238 3.636 1.00 98.44 123 ARG A CA 1
ATOM 923 C C . ARG A 1 123 ? -9.704 -2.484 2.759 1.00 98.44 123 ARG A C 1
ATOM 925 O O . ARG A 1 123 ? -9.796 -1.909 1.680 1.00 98.44 123 ARG A O 1
ATOM 932 N N . VAL A 1 124 ? -10.623 -3.347 3.193 1.00 98.19 124 VAL A N 1
ATOM 933 C CA . VAL A 1 124 ? -11.863 -3.611 2.454 1.00 98.19 124 VAL A CA 1
ATOM 934 C C . VAL A 1 124 ? -12.776 -2.391 2.510 1.00 98.19 124 VAL A C 1
ATOM 936 O O . VAL A 1 124 ? -13.205 -1.923 1.458 1.00 98.19 124 VAL A O 1
ATOM 939 N N . GLN A 1 125 ? -13.025 -1.838 3.701 1.00 97.94 125 GLN A N 1
ATOM 940 C CA . GLN A 1 125 ? -13.921 -0.688 3.877 1.00 97.94 125 GLN A CA 1
ATOM 941 C C . GLN A 1 125 ? -13.446 0.572 3.152 1.00 97.94 125 GLN A C 1
ATOM 943 O O . GLN A 1 125 ? -14.274 1.347 2.695 1.00 97.94 125 GLN A O 1
ATOM 948 N N . SER A 1 126 ? -12.143 0.734 2.924 1.00 97.81 126 SER A N 1
ATOM 949 C CA . SER A 1 126 ? -11.599 1.814 2.093 1.00 97.81 126 SER A CA 1
ATOM 950 C C . SER A 1 126 ? -12.129 1.869 0.654 1.00 97.81 126 SER A C 1
ATOM 952 O O . SER A 1 126 ? -11.929 2.871 -0.030 1.00 97.81 126 SER A O 1
ATOM 954 N N . PHE A 1 127 ? -12.766 0.802 0.169 1.00 97.06 127 PHE A N 1
ATOM 955 C CA . PHE A 1 127 ? -13.438 0.780 -1.130 1.00 97.06 127 PHE A CA 1
ATOM 956 C C . PHE A 1 127 ? -14.948 1.008 -1.032 1.00 97.06 127 PHE A C 1
ATOM 958 O O . PHE A 1 127 ? -15.614 1.034 -2.063 1.00 97.06 127 PHE A O 1
ATOM 965 N N . PHE A 1 128 ? -15.516 1.130 0.163 1.00 95.88 128 PHE A N 1
ATOM 966 C CA . PHE A 1 128 ? -16.922 1.455 0.344 1.00 95.88 128 PHE A CA 1
ATOM 967 C C . PHE A 1 128 ? -17.112 2.971 0.291 1.00 95.88 128 PHE A C 1
ATOM 969 O O . PHE A 1 128 ? -16.487 3.711 1.043 1.00 95.88 128 PHE A O 1
ATOM 976 N N . ASP A 1 129 ? -17.986 3.435 -0.597 1.00 91.88 129 ASP A N 1
ATOM 977 C CA . ASP A 1 129 ? -18.407 4.829 -0.650 1.00 91.88 129 ASP A CA 1
ATOM 978 C C . ASP A 1 129 ? -19.671 5.006 0.211 1.00 91.88 129 ASP A C 1
ATOM 980 O O . ASP A 1 129 ? -20.749 4.531 -0.175 1.00 91.88 129 ASP A O 1
ATOM 984 N N . PRO A 1 130 ? -19.580 5.697 1.364 1.00 88.12 130 PRO A N 1
ATOM 985 C CA . PRO A 1 130 ? -20.719 5.881 2.252 1.00 88.12 130 PRO A CA 1
ATOM 986 C C . PRO A 1 130 ? -21.785 6.815 1.670 1.00 88.12 130 PRO A C 1
ATOM 988 O O . PRO A 1 130 ? -22.947 6.712 2.062 1.00 88.12 130 PRO A O 1
ATOM 991 N N . GLN A 1 131 ? -21.442 7.697 0.728 1.00 89.06 131 GLN A N 1
ATOM 992 C CA . GLN A 1 131 ? -22.400 8.625 0.123 1.00 89.06 131 GLN A CA 1
ATOM 993 C C . GLN A 1 131 ? -23.308 7.901 -0.867 1.00 89.06 131 GLN A C 1
ATOM 995 O O . GLN A 1 131 ? -24.515 8.135 -0.903 1.00 89.06 131 GLN A O 1
ATOM 1000 N N . THR A 1 132 ? -22.730 7.000 -1.662 1.00 91.81 132 THR A N 1
ATOM 1001 C CA . THR A 1 132 ? -23.477 6.242 -2.673 1.00 91.81 132 THR A CA 1
ATOM 1002 C C . THR A 1 132 ? -23.921 4.861 -2.197 1.00 91.81 132 THR A C 1
ATOM 1004 O O . THR A 1 132 ? -24.706 4.215 -2.894 1.00 91.81 132 THR A O 1
ATOM 1007 N N . GLN A 1 133 ? -23.460 4.419 -1.020 1.00 93.50 133 GLN A N 1
ATOM 1008 C CA . GLN A 1 133 ? -23.693 3.084 -0.453 1.00 93.50 133 GLN A CA 1
ATOM 1009 C C . GLN A 1 133 ? -23.264 1.965 -1.417 1.00 93.50 133 GLN A C 1
ATOM 1011 O O . GLN A 1 133 ? -23.938 0.943 -1.568 1.00 93.50 133 GLN A O 1
ATOM 1016 N N . ARG A 1 134 ? -22.150 2.178 -2.125 1.00 94.81 134 ARG A N 1
ATOM 1017 C CA . ARG A 1 134 ? -21.640 1.269 -3.160 1.00 94.81 134 ARG A CA 1
ATOM 1018 C C . ARG A 1 134 ? -20.156 1.001 -2.977 1.00 94.81 134 ARG A C 1
ATOM 1020 O O . ARG A 1 134 ? -19.404 1.838 -2.496 1.00 94.81 134 ARG A O 1
ATOM 1027 N N . TRP A 1 135 ? -19.730 -0.169 -3.437 1.00 95.50 135 TRP A N 1
ATOM 1028 C CA . TRP A 1 135 ? -18.316 -0.495 -3.568 1.00 95.50 135 TRP A CA 1
ATOM 1029 C C . TRP A 1 135 ? -17.722 0.192 -4.802 1.00 95.50 135 TRP A C 1
ATOM 1031 O O . TRP A 1 135 ? -18.281 0.107 -5.896 1.00 95.50 135 TRP A O 1
ATOM 1041 N N . ASN A 1 136 ? -16.572 0.833 -4.622 1.00 92.56 136 ASN A N 1
ATOM 1042 C CA . ASN A 1 136 ? -15.826 1.580 -5.625 1.00 92.56 136 ASN A CA 1
ATOM 1043 C C . ASN A 1 136 ? -14.416 0.993 -5.801 1.00 92.56 136 ASN A C 1
ATOM 1045 O O . ASN A 1 136 ? -13.402 1.567 -5.411 1.00 92.56 136 ASN A O 1
ATOM 1049 N N . ALA A 1 137 ? -14.375 -0.192 -6.397 1.00 91.50 137 ALA A N 1
ATOM 1050 C CA . ALA A 1 137 ? -13.173 -0.915 -6.785 1.00 91.50 137 ALA A CA 1
ATOM 1051 C C . ALA A 1 137 ? -13.371 -1.545 -8.179 1.00 91.50 137 ALA A C 1
ATOM 1053 O O . ALA A 1 137 ? -13.499 -2.770 -8.294 1.00 91.50 137 ALA A O 1
ATOM 1054 N N . PRO A 1 138 ? -13.436 -0.743 -9.260 1.00 88.12 138 PRO A N 1
ATOM 1055 C CA . PRO A 1 138 ? -13.793 -1.241 -10.590 1.00 88.12 138 PRO A CA 1
ATOM 1056 C C . PRO A 1 138 ? -12.835 -2.328 -11.091 1.00 88.12 138 PRO A C 1
ATOM 1058 O O . PRO A 1 138 ? -13.291 -3.349 -11.600 1.00 88.12 138 PRO A O 1
ATOM 1061 N N . GLY A 1 139 ? -11.528 -2.184 -10.841 1.00 86.00 139 GLY A N 1
ATOM 1062 C CA . GLY A 1 139 ? -10.521 -3.205 -11.166 1.00 86.00 139 GLY A CA 1
ATOM 1063 C C . GLY A 1 139 ? -10.651 -4.510 -10.366 1.00 86.00 139 GLY A C 1
ATOM 1064 O O . GLY A 1 139 ? -10.081 -5.525 -10.750 1.00 86.00 139 GLY A O 1
ATOM 1065 N N . LEU A 1 140 ? -11.431 -4.509 -9.281 1.00 89.06 140 LEU A N 1
ATOM 1066 C CA . LEU A 1 140 ? -11.735 -5.685 -8.456 1.00 89.06 140 LEU A CA 1
ATOM 1067 C C . LEU A 1 140 ? -13.181 -6.172 -8.659 1.00 89.06 140 LEU A C 1
ATOM 1069 O O . LEU A 1 140 ? -13.619 -7.126 -8.020 1.00 89.06 140 LEU A O 1
ATOM 1073 N N . GLY A 1 141 ? -13.940 -5.545 -9.563 1.00 90.12 141 GLY A N 1
ATOM 1074 C CA . GLY A 1 141 ? -15.315 -5.924 -9.879 1.00 90.12 141 GLY A CA 1
ATOM 1075 C C . GLY A 1 141 ? -16.363 -5.484 -8.855 1.00 90.12 141 GLY A C 1
ATOM 1076 O O . GLY A 1 141 ? -17.414 -6.115 -8.805 1.00 90.12 141 GLY A O 1
ATOM 1077 N N . ASN A 1 142 ? -16.097 -4.446 -8.047 1.00 92.94 142 ASN A N 1
ATOM 1078 C CA . ASN A 1 142 ? -17.082 -3.774 -7.174 1.00 92.94 142 ASN A CA 1
ATOM 1079 C C . ASN A 1 142 ? -17.929 -4.705 -6.280 1.00 92.94 142 ASN A C 1
ATOM 1081 O O . ASN A 1 142 ? -19.099 -4.428 -6.020 1.00 92.94 142 ASN A O 1
ATOM 1085 N N . THR A 1 143 ? -17.364 -5.820 -5.818 1.00 94.62 143 THR A N 1
ATOM 1086 C CA . THR A 1 143 ? -18.053 -6.770 -4.931 1.00 94.62 143 THR A CA 1
ATOM 1087 C C . THR A 1 143 ? -17.212 -7.020 -3.686 1.00 94.62 143 THR A C 1
ATOM 1089 O O . THR A 1 143 ? -15.991 -7.184 -3.809 1.00 94.62 143 THR A O 1
ATOM 1092 N N . PRO A 1 144 ? -17.827 -7.064 -2.492 1.00 94.88 144 PRO A N 1
ATOM 1093 C CA . PRO A 1 144 ? -17.096 -7.228 -1.241 1.00 94.88 144 PRO A CA 1
ATOM 1094 C C . PRO A 1 144 ? -16.274 -8.518 -1.226 1.00 94.88 144 PRO A C 1
ATOM 1096 O O . PRO A 1 144 ? -15.150 -8.520 -0.729 1.00 94.88 144 PRO A O 1
ATOM 1099 N N . GLU A 1 145 ? -16.765 -9.597 -1.837 1.00 96.69 145 GLU A N 1
ATOM 1100 C CA . GLU A 1 145 ? -16.071 -10.885 -1.901 1.00 96.69 145 GLU A CA 1
ATOM 1101 C C . GLU A 1 145 ? -14.773 -10.795 -2.713 1.00 96.69 145 GLU A C 1
ATOM 1103 O O . GLU A 1 145 ? -13.741 -11.340 -2.311 1.00 96.69 145 GLU A O 1
ATOM 1108 N N . ARG A 1 146 ? -14.799 -10.109 -3.864 1.00 96.38 146 ARG A N 1
ATOM 1109 C CA . ARG A 1 146 ? -13.613 -9.956 -4.720 1.00 96.38 146 ARG A CA 1
ATOM 1110 C C . ARG A 1 146 ? -12.611 -8.976 -4.128 1.00 96.38 146 ARG A C 1
ATOM 1112 O O . ARG A 1 146 ? -11.416 -9.260 -4.162 1.00 96.38 146 ARG A O 1
ATOM 1119 N N . ILE A 1 147 ? -13.097 -7.878 -3.548 1.00 97.06 147 ILE A N 1
ATOM 1120 C CA . ILE A 1 147 ? -12.262 -6.905 -2.836 1.00 97.06 147 ILE A CA 1
ATOM 1121 C C . ILE A 1 147 ? -11.550 -7.609 -1.681 1.00 97.06 147 ILE A C 1
ATOM 1123 O O . ILE A 1 147 ? -10.325 -7.605 -1.631 1.00 97.06 147 ILE A O 1
ATOM 1127 N N . THR A 1 148 ? -12.293 -8.307 -0.820 1.00 98.00 148 THR A N 1
ATOM 1128 C CA . THR A 1 148 ? -11.730 -9.036 0.328 1.00 98.00 148 THR A CA 1
ATOM 1129 C C . THR A 1 148 ? -10.667 -10.038 -0.106 1.00 98.00 148 THR A C 1
ATOM 1131 O O . THR A 1 148 ? -9.581 -10.056 0.468 1.00 98.00 148 THR A O 1
ATOM 1134 N N . ARG A 1 149 ? -10.926 -10.828 -1.158 1.00 97.56 149 ARG A N 1
ATOM 1135 C CA . ARG A 1 149 ? -9.956 -11.809 -1.665 1.00 97.56 149 ARG A CA 1
ATOM 1136 C C . ARG A 1 149 ? -8.650 -11.160 -2.127 1.00 97.56 149 ARG A C 1
ATOM 1138 O O . ARG A 1 149 ? -7.579 -11.669 -1.801 1.00 97.56 149 ARG A O 1
ATOM 1145 N N . ASP A 1 150 ? -8.719 -10.066 -2.885 1.00 96.69 150 ASP A N 1
ATOM 1146 C CA . ASP A 1 150 ? -7.509 -9.371 -3.340 1.00 96.69 150 ASP A CA 1
ATOM 1147 C C . ASP A 1 150 ? -6.759 -8.711 -2.175 1.00 96.69 150 ASP A C 1
ATOM 1149 O O . ASP A 1 150 ? -5.544 -8.874 -2.057 1.00 96.69 150 ASP A O 1
ATOM 1153 N N . GLN A 1 151 ? -7.473 -8.037 -1.270 1.00 98.00 151 GLN A N 1
ATOM 1154 C CA . GLN A 1 151 ? -6.852 -7.393 -0.112 1.00 98.00 151 GLN A CA 1
ATOM 1155 C C . GLN A 1 151 ? -6.175 -8.419 0.806 1.00 98.00 151 GLN A C 1
ATOM 1157 O O . GLN A 1 151 ? -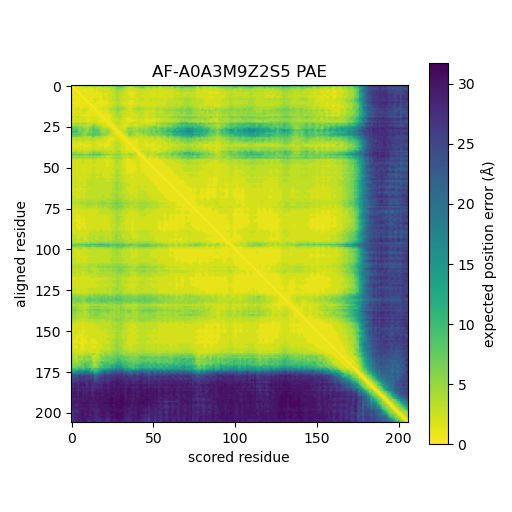5.035 -8.213 1.218 1.00 98.00 151 GLN A O 1
ATOM 1162 N N . GLN A 1 152 ? -6.807 -9.573 1.038 1.00 98.19 152 GLN A N 1
ATOM 1163 C CA . GLN A 1 152 ? -6.212 -10.672 1.798 1.00 98.19 152 GLN A CA 1
ATOM 1164 C C . GLN A 1 152 ? -4.961 -11.242 1.109 1.00 98.19 152 GLN A C 1
ATOM 1166 O O . GLN A 1 152 ? -3.956 -11.503 1.773 1.00 98.19 152 GLN A O 1
ATOM 1171 N N . ARG A 1 153 ? -4.979 -11.400 -0.224 1.00 97.81 153 ARG A N 1
ATOM 1172 C CA . ARG A 1 153 ? -3.804 -11.836 -0.999 1.00 97.81 153 ARG A CA 1
ATOM 1173 C C . ARG A 1 153 ? -2.632 -10.864 -0.828 1.00 97.81 153 ARG A C 1
ATOM 1175 O O . ARG A 1 153 ? -1.508 -11.313 -0.605 1.00 97.81 153 ARG A O 1
ATOM 1182 N N . ARG A 1 154 ? -2.879 -9.552 -0.925 1.00 97.75 154 ARG A N 1
ATOM 1183 C CA . ARG A 1 154 ? -1.849 -8.511 -0.745 1.00 97.75 154 ARG A CA 1
ATOM 1184 C C . ARG A 1 154 ? -1.296 -8.488 0.676 1.00 97.75 154 ARG A C 1
ATOM 1186 O O . ARG A 1 154 ? -0.082 -8.431 0.848 1.00 97.75 154 ARG A O 1
ATOM 1193 N N . MET A 1 155 ? -2.158 -8.609 1.683 1.00 97.81 155 MET A N 1
ATOM 1194 C CA . MET A 1 155 ? -1.730 -8.709 3.081 1.00 97.81 155 MET A CA 1
ATOM 1195 C C . MET A 1 155 ? -0.804 -9.901 3.308 1.00 97.81 155 MET A C 1
ATOM 1197 O O . MET A 1 155 ? 0.289 -9.732 3.835 1.00 97.81 155 MET A O 1
ATOM 1201 N N . LEU A 1 156 ? -1.189 -11.088 2.831 1.00 96.69 156 LEU A N 1
ATOM 1202 C CA . LEU A 1 156 ? -0.371 -12.294 2.962 1.00 96.69 156 LEU A CA 1
ATOM 1203 C C . LEU A 1 156 ? 1.003 -12.143 2.287 1.00 96.69 156 LEU A C 1
ATOM 1205 O O . LEU A 1 156 ? 2.006 -12.639 2.796 1.00 96.69 156 LEU A O 1
ATOM 1209 N N . ALA A 1 157 ? 1.061 -11.452 1.150 1.00 95.38 157 ALA A N 1
ATOM 1210 C CA . ALA A 1 157 ? 2.310 -11.129 0.471 1.00 95.38 157 ALA A CA 1
ATOM 1211 C C . ALA A 1 157 ? 3.210 -10.196 1.310 1.00 95.38 157 ALA A C 1
ATOM 1213 O O . ALA A 1 157 ? 4.410 -10.445 1.452 1.00 95.38 157 ALA A O 1
ATOM 1214 N N . ILE A 1 158 ? 2.631 -9.169 1.942 1.00 95.50 158 ILE A N 1
ATOM 1215 C CA . ILE A 1 158 ? 3.352 -8.286 2.873 1.00 95.50 158 ILE A CA 1
ATOM 1216 C C . ILE A 1 158 ? 3.894 -9.083 4.064 1.00 95.50 158 ILE A C 1
ATOM 1218 O O . ILE A 1 158 ? 5.078 -8.954 4.377 1.00 95.50 158 ILE A O 1
ATOM 1222 N N . THR A 1 159 ? 3.066 -9.926 4.688 1.00 94.75 159 THR A N 1
ATOM 1223 C CA . THR A 1 159 ? 3.462 -10.764 5.830 1.00 94.75 159 THR A CA 1
ATOM 1224 C C . THR A 1 159 ? 4.626 -11.684 5.464 1.00 94.75 159 THR A C 1
ATOM 1226 O O . THR A 1 159 ? 5.653 -11.664 6.134 1.00 94.75 159 THR A O 1
ATOM 1229 N N . ARG A 1 160 ? 4.540 -12.402 4.337 1.00 93.25 160 ARG A N 1
ATOM 1230 C CA . ARG A 1 160 ? 5.622 -13.286 3.863 1.00 93.25 160 ARG A CA 1
ATOM 1231 C C . ARG A 1 160 ? 6.932 -12.541 3.621 1.00 93.25 160 ARG A C 1
ATOM 1233 O O . ARG A 1 160 ? 8.007 -13.067 3.894 1.00 93.25 160 ARG A O 1
ATOM 1240 N N . ALA A 1 161 ? 6.857 -11.327 3.083 1.00 91.88 161 ALA A N 1
ATOM 1241 C CA . ALA A 1 161 ? 8.034 -10.500 2.850 1.00 91.88 161 ALA A CA 1
ATOM 1242 C C . ALA A 1 161 ? 8.661 -9.973 4.155 1.00 91.88 161 ALA A C 1
ATOM 1244 O O . ALA A 1 161 ? 9.879 -9.804 4.207 1.00 91.88 161 ALA A O 1
ATOM 1245 N N . LEU A 1 162 ? 7.859 -9.713 5.193 1.00 92.31 162 LEU A N 1
ATOM 1246 C CA . LEU A 1 162 ? 8.358 -9.383 6.533 1.00 92.31 162 LEU A CA 1
ATOM 1247 C C . LEU A 1 162 ? 9.046 -10.592 7.174 1.00 92.31 162 LEU A C 1
ATOM 1249 O O . LEU A 1 162 ? 10.202 -10.487 7.572 1.00 92.31 162 LEU A O 1
ATOM 1253 N N . GLU A 1 163 ? 8.390 -11.753 7.169 1.00 90.94 163 GLU A N 1
ATOM 1254 C CA . GLU A 1 163 ? 8.943 -13.003 7.709 1.00 90.94 163 GLU A CA 1
ATOM 1255 C C . GLU A 1 163 ? 10.276 -13.380 7.044 1.00 90.94 163 GLU A C 1
ATOM 1257 O O . GLU A 1 163 ? 11.231 -13.774 7.715 1.00 90.94 163 GLU A O 1
ATOM 1262 N N . ALA A 1 164 ? 10.375 -13.223 5.719 1.00 89.69 164 ALA A N 1
ATOM 1263 C CA . ALA A 1 164 ? 11.607 -13.485 4.982 1.00 89.69 164 ALA A CA 1
ATOM 1264 C C . ALA A 1 164 ? 12.747 -12.529 5.377 1.00 89.69 164 ALA A C 1
ATOM 1266 O O . ALA A 1 164 ? 13.896 -12.961 5.483 1.00 89.69 164 ALA A O 1
ATOM 1267 N N . GLN A 1 165 ? 12.446 -11.249 5.617 1.00 87.38 165 GLN A N 1
ATOM 1268 C CA . GLN A 1 165 ? 13.437 -10.268 6.073 1.00 87.38 165 GLN A CA 1
ATOM 1269 C C . GLN A 1 165 ? 13.902 -10.565 7.497 1.00 87.38 165 GLN A C 1
ATOM 1271 O O . GLN A 1 165 ? 15.103 -10.547 7.757 1.00 87.38 165 GLN A O 1
ATOM 1276 N N . ASP A 1 166 ? 12.982 -10.905 8.397 1.00 87.19 166 ASP A N 1
ATOM 1277 C CA . ASP A 1 166 ? 13.321 -11.273 9.772 1.00 87.19 166 ASP A CA 1
ATOM 1278 C C . ASP A 1 166 ? 14.208 -12.524 9.807 1.00 87.19 166 ASP A C 1
ATOM 1280 O O . ASP A 1 166 ? 15.206 -12.567 10.532 1.00 87.19 166 ASP A O 1
ATOM 1284 N N . TYR A 1 167 ? 13.907 -13.518 8.964 1.00 83.69 167 TYR A N 1
ATOM 1285 C CA . TYR A 1 167 ? 14.750 -14.701 8.806 1.00 83.69 167 TYR A CA 1
ATOM 1286 C C . TYR A 1 167 ? 16.153 -14.350 8.291 1.00 83.69 167 TYR A C 1
ATOM 1288 O O . TYR A 1 167 ? 17.140 -14.850 8.832 1.00 83.69 167 TYR A O 1
ATOM 1296 N N . GLN A 1 168 ? 16.264 -13.483 7.278 1.00 81.81 168 GLN A N 1
ATOM 1297 C CA . GLN A 1 168 ? 17.556 -13.027 6.750 1.00 81.81 168 GLN A CA 1
ATOM 1298 C C . GLN A 1 168 ? 18.369 -12.284 7.815 1.00 81.81 168 GLN A C 1
ATOM 1300 O O . GLN A 1 168 ? 19.534 -12.609 8.026 1.00 81.81 168 GLN A O 1
ATOM 1305 N N . ILE A 1 169 ? 17.747 -11.360 8.552 1.00 83.44 169 ILE A N 1
ATOM 1306 C CA . ILE A 1 169 ? 18.395 -10.623 9.646 1.00 83.44 169 ILE A CA 1
ATOM 1307 C C . ILE A 1 169 ? 18.898 -11.592 10.724 1.00 83.44 169 ILE A C 1
ATOM 1309 O O . ILE A 1 169 ? 20.030 -11.468 11.197 1.00 83.44 169 ILE A O 1
ATOM 1313 N N . ALA A 1 170 ? 18.083 -12.580 11.100 1.00 80.62 170 ALA A N 1
ATOM 1314 C CA . ALA A 1 170 ? 18.467 -13.591 12.078 1.00 80.62 170 ALA A CA 1
ATOM 1315 C C . ALA A 1 170 ? 19.607 -14.493 11.573 1.00 80.62 170 ALA A C 1
ATOM 1317 O O . ALA A 1 170 ? 20.505 -14.834 12.346 1.00 80.62 170 ALA A O 1
ATOM 1318 N N . ALA A 1 171 ? 19.595 -14.880 10.295 1.00 79.12 171 ALA A N 1
ATOM 1319 C CA . ALA A 1 171 ? 20.655 -15.672 9.677 1.00 79.12 171 ALA A CA 1
ATOM 1320 C C . ALA A 1 171 ? 21.976 -14.891 9.603 1.00 79.12 171 ALA A C 1
ATOM 1322 O O . ALA A 1 171 ? 23.013 -15.404 10.024 1.00 79.12 171 ALA A O 1
ATOM 1323 N N . ASP A 1 172 ? 21.933 -13.629 9.176 1.00 79.75 172 ASP A N 1
ATOM 1324 C CA . ASP A 1 172 ? 23.098 -12.745 9.125 1.00 79.75 172 ASP A CA 1
ATOM 1325 C C . ASP A 1 172 ? 23.687 -12.516 10.518 1.00 79.75 172 ASP A C 1
ATOM 1327 O O . ASP A 1 172 ? 24.903 -12.555 10.700 1.00 79.75 172 ASP A O 1
ATOM 1331 N N . ALA A 1 173 ? 22.839 -12.330 11.534 1.00 78.62 173 ALA A N 1
ATOM 1332 C CA . ALA A 1 173 ? 23.284 -12.198 12.918 1.00 78.62 173 ALA A CA 1
ATOM 1333 C C . ALA A 1 173 ? 24.005 -13.459 13.430 1.00 78.62 173 ALA A C 1
ATOM 1335 O O . ALA A 1 173 ? 24.956 -13.337 14.199 1.00 78.62 173 ALA A O 1
ATOM 1336 N N . ARG A 1 174 ? 23.599 -14.657 12.985 1.00 78.94 174 ARG A N 1
ATOM 1337 C CA . ARG A 1 174 ? 24.271 -15.929 13.318 1.00 78.94 174 ARG A CA 1
ATOM 1338 C C . ARG A 1 174 ? 25.606 -16.110 12.593 1.00 78.94 174 ARG A C 1
ATOM 1340 O O . ARG A 1 174 ? 26.477 -16.798 13.114 1.00 78.94 174 ARG A O 1
ATOM 1347 N N . LEU A 1 175 ? 25.757 -15.525 11.405 1.00 75.69 175 LEU A N 1
ATOM 1348 C CA . LEU A 1 175 ? 26.964 -15.625 10.576 1.00 75.69 175 LEU A CA 1
ATOM 1349 C C . LEU A 1 175 ? 28.023 -14.564 10.910 1.00 75.69 175 LEU A C 1
ATOM 1351 O O . LEU A 1 175 ? 29.174 -14.697 10.493 1.00 75.69 175 LEU A O 1
ATOM 1355 N N . ARG A 1 176 ? 27.672 -13.519 11.669 1.00 65.12 176 ARG A N 1
ATOM 1356 C CA . ARG A 1 176 ? 28.646 -12.530 12.147 1.00 65.12 176 ARG A CA 1
ATOM 1357 C C . ARG A 1 176 ? 29.604 -13.183 13.151 1.00 65.12 176 ARG A C 1
ATOM 1359 O O . ARG A 1 176 ? 29.137 -13.750 14.141 1.00 65.12 176 ARG A O 1
ATOM 1366 N N . PRO A 1 177 ? 30.933 -13.082 12.957 1.00 60.50 177 PRO A N 1
ATOM 1367 C CA . PRO A 1 177 ? 31.875 -13.531 13.971 1.00 60.50 177 PRO A CA 1
ATOM 1368 C C . PRO A 1 177 ? 31.622 -12.743 15.260 1.00 60.50 177 PRO A C 1
ATOM 1370 O O . PRO A 1 177 ? 31.580 -11.511 15.246 1.00 60.50 177 PRO A O 1
ATOM 1373 N N . GLN A 1 178 ? 31.431 -13.459 16.372 1.00 58.03 178 GLN A N 1
ATOM 1374 C CA . GLN A 1 178 ? 31.379 -12.848 17.699 1.00 58.03 178 GLN A CA 1
ATOM 1375 C C . GLN A 1 178 ? 32.653 -12.013 17.888 1.00 58.03 178 GLN A C 1
ATOM 1377 O O . GLN A 1 178 ? 33.735 -12.509 17.551 1.00 58.03 178 GLN A O 1
ATOM 1382 N N . PRO A 1 179 ? 32.578 -10.776 18.412 1.00 52.62 179 PRO A N 1
ATOM 1383 C CA . PRO A 1 179 ? 33.783 -10.047 18.758 1.00 52.62 179 PRO A CA 1
ATOM 1384 C C . PRO A 1 179 ? 34.556 -10.898 19.763 1.00 52.62 179 PRO A C 1
ATOM 1386 O O . PRO A 1 179 ? 34.106 -11.127 20.886 1.00 52.62 179 PRO A O 1
ATOM 1389 N N . VAL A 1 180 ? 35.711 -11.409 19.340 1.00 52.91 180 VAL A N 1
ATOM 1390 C CA . VAL A 1 180 ? 36.640 -12.074 20.244 1.00 52.91 180 VAL A CA 1
ATOM 1391 C C . VAL A 1 180 ? 37.056 -11.006 21.243 1.00 52.91 180 VAL A C 1
ATOM 1393 O O . VAL A 1 180 ? 37.812 -10.095 20.906 1.00 52.91 180 VAL A O 1
ATOM 1396 N N . SER A 1 181 ? 36.533 -11.071 22.468 1.00 51.72 181 SER A N 1
ATOM 1397 C CA . SER A 1 181 ? 37.040 -10.235 23.543 1.00 51.72 181 SER A CA 1
ATOM 1398 C C . SER A 1 181 ? 38.457 -10.716 23.839 1.00 51.72 181 SER A C 1
ATOM 1400 O O . SER A 1 181 ? 38.662 -11.655 24.612 1.00 51.72 181 SER A O 1
ATOM 1402 N N . PHE A 1 182 ? 39.452 -10.099 23.211 1.00 46.97 182 PHE A N 1
ATOM 1403 C CA . PHE A 1 182 ? 40.816 -10.212 23.690 1.00 46.97 182 PHE A CA 1
ATOM 1404 C C . PHE A 1 182 ? 40.852 -9.539 25.063 1.00 46.97 182 PHE A C 1
ATOM 1406 O O . PHE A 1 182 ? 40.965 -8.320 25.184 1.00 46.97 182 PHE A O 1
ATOM 1413 N N . ARG A 1 183 ? 40.732 -10.338 26.131 1.00 48.62 183 ARG A N 1
ATOM 1414 C CA . ARG A 1 183 ? 41.249 -9.937 27.439 1.00 48.62 183 ARG A CA 1
ATOM 1415 C C . ARG A 1 183 ? 42.758 -9.856 27.273 1.00 48.62 183 ARG A C 1
ATOM 1417 O O . ARG A 1 183 ? 43.448 -10.865 27.383 1.00 48.62 183 ARG A O 1
ATOM 1424 N N . LEU A 1 184 ? 43.260 -8.662 26.974 1.00 38.94 184 LEU A N 1
ATOM 1425 C CA . LEU A 1 184 ? 44.684 -8.395 27.091 1.00 38.94 184 LEU A CA 1
ATOM 1426 C C . LEU A 1 184 ? 45.078 -8.677 28.551 1.00 38.94 184 LEU A C 1
ATOM 1428 O O . LEU A 1 184 ? 44.466 -8.105 29.462 1.00 38.94 184 LEU A O 1
ATOM 1432 N N . PRO A 1 185 ? 46.041 -9.577 28.815 1.00 36.44 185 PRO A N 1
ATOM 1433 C CA . PRO A 1 185 ? 46.573 -9.723 30.157 1.00 36.44 185 PRO A CA 1
ATOM 1434 C C . PRO A 1 185 ? 47.201 -8.385 30.561 1.00 36.44 185 PRO A C 1
ATOM 1436 O O . PRO A 1 185 ? 47.931 -7.774 29.781 1.00 36.44 185 PRO A O 1
ATOM 1439 N N . LYS A 1 186 ? 46.884 -7.906 31.769 1.00 40.00 186 LYS A N 1
ATOM 1440 C CA . LYS A 1 186 ? 47.464 -6.678 32.323 1.00 40.00 186 LYS A CA 1
ATOM 1441 C C . LYS A 1 186 ? 48.976 -6.862 32.474 1.00 40.00 186 LYS A C 1
ATOM 1443 O O . LYS A 1 186 ? 49.423 -7.423 33.469 1.00 40.00 186 LYS A O 1
ATOM 1448 N N . TRP A 1 187 ? 49.744 -6.370 31.511 1.00 33.44 187 TRP A N 1
ATOM 1449 C CA . TRP A 1 187 ? 51.185 -6.186 31.636 1.00 33.44 187 TRP A CA 1
ATOM 1450 C C . TRP A 1 187 ? 51.478 -4.688 31.637 1.00 33.44 187 TRP A C 1
ATOM 1452 O O . TRP A 1 187 ? 51.252 -3.992 30.651 1.00 33.44 187 TRP A O 1
ATOM 1462 N N . ASN A 1 188 ? 51.943 -4.195 32.786 1.00 42.44 188 ASN A N 1
ATOM 1463 C CA . ASN A 1 188 ? 52.527 -2.867 32.924 1.00 42.44 188 ASN A CA 1
ATOM 1464 C C . ASN A 1 188 ? 53.859 -2.841 32.169 1.00 42.44 188 ASN A C 1
ATOM 1466 O O . ASN A 1 188 ? 54.824 -3.452 32.625 1.00 42.44 188 ASN A O 1
ATOM 1470 N N . PHE A 1 189 ? 53.946 -2.080 31.081 1.00 34.44 189 PHE A N 1
ATOM 1471 C CA . PHE A 1 189 ? 55.215 -1.472 30.699 1.00 34.44 189 PHE A CA 1
ATOM 1472 C C . PHE A 1 189 ? 54.990 -0.121 30.027 1.00 34.44 189 PHE A C 1
ATOM 1474 O O . PHE A 1 189 ? 54.106 0.058 29.193 1.00 34.44 189 PHE A O 1
ATOM 1481 N N . ALA A 1 190 ? 55.780 0.847 30.469 1.00 33.62 190 ALA A N 1
ATOM 1482 C CA . ALA A 1 190 ? 55.761 2.217 30.015 1.00 33.62 190 ALA A CA 1
ATOM 1483 C C . ALA A 1 190 ? 56.398 2.372 28.621 1.00 33.62 190 ALA A C 1
ATOM 1485 O O . ALA A 1 190 ? 57.305 1.637 28.243 1.00 33.62 190 ALA A O 1
ATOM 1486 N N . SER A 1 191 ? 55.995 3.459 27.960 1.00 32.41 191 SER A N 1
ATOM 1487 C CA . SER A 1 191 ? 56.655 4.168 26.854 1.00 32.41 191 SER A CA 1
ATOM 1488 C C . SER A 1 191 ? 56.382 3.738 25.395 1.00 32.41 191 SER A C 1
ATOM 1490 O O . SER A 1 191 ? 56.861 2.729 24.902 1.00 32.41 191 SER A O 1
ATOM 1492 N N . ARG A 1 192 ? 55.749 4.701 24.701 1.00 34.25 192 ARG A N 1
ATOM 1493 C CA . ARG A 1 192 ? 56.125 5.292 23.401 1.00 34.25 192 ARG A CA 1
ATOM 1494 C C . ARG A 1 192 ? 55.606 4.691 22.068 1.00 34.25 192 ARG A C 1
ATOM 1496 O O . ARG A 1 192 ? 56.149 3.739 21.536 1.00 34.25 192 ARG A O 1
ATOM 1503 N N . VAL A 1 193 ? 54.717 5.514 21.486 1.00 30.67 193 VAL A N 1
ATOM 1504 C CA . VAL A 1 193 ? 54.507 5.916 20.072 1.00 30.67 193 VAL A CA 1
ATOM 1505 C C . VAL A 1 193 ? 53.654 5.025 19.152 1.00 30.67 193 VAL A C 1
ATOM 1507 O O . VAL A 1 193 ? 53.957 3.861 18.930 1.00 30.67 193 VAL A O 1
ATOM 1510 N N . VAL A 1 194 ? 52.659 5.702 18.551 1.00 32.53 194 VAL A N 1
ATOM 1511 C CA . VAL A 1 194 ? 52.210 5.712 17.135 1.00 32.53 194 VAL A CA 1
ATOM 1512 C C . VAL A 1 194 ? 50.683 5.539 17.028 1.00 32.53 194 VAL A C 1
ATOM 1514 O O . VAL A 1 194 ? 50.164 4.461 17.289 1.00 32.53 194 VAL A O 1
ATOM 1517 N N . ASP A 1 195 ? 50.000 6.659 16.727 1.00 32.81 195 ASP A N 1
ATOM 1518 C CA . ASP A 1 195 ? 49.046 6.905 15.618 1.00 32.81 195 ASP A CA 1
ATOM 1519 C C . ASP A 1 195 ? 48.093 5.769 15.173 1.00 32.81 195 ASP A C 1
ATOM 1521 O O . ASP A 1 195 ? 48.462 4.611 15.103 1.00 32.81 195 ASP A O 1
ATOM 1525 N N . GLN A 1 196 ? 46.851 5.975 14.733 1.00 31.19 196 GLN A N 1
ATOM 1526 C CA . GLN A 1 196 ? 46.098 7.155 14.323 1.00 31.19 196 GLN A CA 1
ATOM 1527 C C . GLN A 1 196 ? 44.625 6.731 14.198 1.00 31.19 196 GLN A C 1
ATOM 1529 O O . GLN A 1 196 ? 44.301 5.594 13.854 1.00 31.19 196 GLN A O 1
ATOM 1534 N N . ILE A 1 197 ? 43.733 7.685 14.434 1.00 34.19 197 ILE A N 1
ATOM 1535 C CA . ILE A 1 197 ? 42.322 7.635 14.056 1.00 34.19 197 ILE A CA 1
ATOM 1536 C C . ILE A 1 197 ? 42.221 7.940 12.552 1.00 34.19 197 ILE A C 1
ATOM 1538 O O . ILE A 1 197 ? 42.730 8.976 12.133 1.00 34.19 197 ILE A O 1
ATOM 1542 N N . ALA A 1 198 ? 41.524 7.073 11.801 1.00 27.44 198 ALA A N 1
ATOM 1543 C CA . ALA A 1 198 ? 40.663 7.346 10.631 1.00 27.44 198 ALA A CA 1
ATOM 1544 C C . ALA A 1 198 ? 40.869 6.404 9.420 1.00 27.44 198 ALA A C 1
ATOM 1546 O O . ALA A 1 198 ? 41.968 6.258 8.896 1.00 27.44 198 ALA A O 1
ATOM 1547 N N . THR A 1 199 ? 39.723 5.966 8.872 1.00 29.12 199 THR A N 1
ATOM 1548 C CA . THR A 1 199 ? 39.441 5.625 7.453 1.00 29.12 199 THR A CA 1
ATOM 1549 C C . THR A 1 199 ? 39.511 4.152 7.010 1.00 29.12 199 THR A C 1
ATOM 1551 O O . THR A 1 199 ? 40.567 3.651 6.660 1.00 29.12 199 THR A O 1
ATOM 1554 N N . LEU A 1 200 ? 38.340 3.507 6.889 1.00 30.16 200 LEU A N 1
ATOM 1555 C CA . LEU A 1 200 ? 38.037 2.334 6.038 1.00 30.16 200 LEU A CA 1
ATOM 1556 C C . LEU A 1 200 ? 36.491 2.275 5.896 1.00 30.16 200 LEU A C 1
ATOM 1558 O O . LEU A 1 200 ? 35.829 2.201 6.921 1.00 30.16 200 LEU A O 1
ATOM 1562 N N . PHE A 1 201 ? 35.773 2.301 4.769 1.00 36.47 201 PHE A N 1
ATOM 1563 C CA . PHE A 1 201 ? 36.015 2.443 3.332 1.00 36.47 201 PHE A CA 1
ATOM 1564 C C . PHE A 1 201 ? 34.687 2.944 2.714 1.00 36.47 201 PHE A C 1
ATOM 1566 O O . PHE A 1 201 ? 33.657 2.290 2.860 1.00 36.47 201 PHE A O 1
ATOM 1573 N N . ASN A 1 202 ? 34.717 4.059 1.984 1.00 34.84 202 ASN A N 1
ATOM 1574 C CA . ASN A 1 202 ? 33.865 4.269 0.812 1.00 34.84 202 ASN A CA 1
ATOM 1575 C C . ASN A 1 202 ? 34.753 3.890 -0.375 1.00 34.84 202 ASN A C 1
ATOM 1577 O O . ASN A 1 202 ? 35.745 4.583 -0.570 1.00 34.84 202 ASN A O 1
ATOM 1581 N N . PHE A 1 203 ? 34.449 2.811 -1.100 1.00 33.62 203 PHE A N 1
ATOM 1582 C CA . PHE A 1 203 ? 34.534 2.707 -2.569 1.00 33.62 203 PHE A CA 1
ATOM 1583 C C . PHE A 1 203 ? 34.438 1.247 -3.016 1.00 33.62 203 PHE A C 1
ATOM 1585 O O . PHE A 1 203 ? 35.357 0.475 -2.783 1.00 33.62 203 PHE A O 1
ATOM 1592 N N . LEU A 1 204 ? 33.319 0.920 -3.660 1.00 35.16 204 LEU A N 1
ATOM 1593 C CA . LEU A 1 204 ? 33.160 0.279 -4.975 1.00 35.16 204 LEU A CA 1
ATOM 1594 C C . LEU A 1 204 ? 31.641 0.403 -5.236 1.00 35.16 204 LEU A C 1
ATOM 1596 O O . LEU A 1 204 ? 30.868 -0.349 -4.657 1.00 35.16 204 LEU A O 1
ATOM 1600 N N . GLY A 1 205 ? 31.095 1.423 -5.902 1.00 35.41 205 GLY A N 1
ATOM 1601 C CA . GLY A 1 205 ? 31.566 2.183 -7.063 1.00 35.41 205 GLY A CA 1
ATOM 1602 C C . GLY A 1 205 ? 30.658 1.797 -8.237 1.00 35.41 205 GLY A C 1
ATOM 1603 O O . GLY A 1 205 ? 30.689 0.646 -8.650 1.00 35.41 205 GLY A O 1
ATOM 1604 N N . GLY A 1 206 ? 29.765 2.684 -8.677 1.00 37.47 206 GLY A N 1
ATOM 1605 C CA . GLY A 1 206 ? 29.833 3.211 -10.044 1.00 37.47 206 GLY A CA 1
ATOM 1606 C C . GLY A 1 206 ? 28.489 3.042 -10.738 1.00 37.47 206 GLY A C 1
ATOM 1607 O O . GLY A 1 206 ? 27.825 2.022 -10.450 1.00 37.47 206 GLY A O 1
#

Solvent-accessible surface area (backbone atoms only — not comparable to full-atom values): 11643 Å² total; per-residue (Å²): 102,70,36,25,39,4,20,40,71,52,11,17,39,45,83,51,48,75,36,72,46,17,83,34,42,65,39,92,82,78,64,47,59,20,22,8,43,74,53,34,64,86,78,60,96,42,39,67,53,22,35,55,55,49,50,58,50,51,55,55,49,47,50,53,52,50,53,59,28,49,79,69,76,45,82,77,53,71,68,56,48,51,51,49,48,39,43,35,70,78,40,44,59,32,40,69,42,91,72,4,27,61,53,34,35,53,50,26,44,74,72,69,39,55,70,70,62,13,50,53,51,8,62,44,49,19,29,46,37,82,89,77,72,40,55,65,36,75,88,48,65,46,38,73,70,48,40,43,53,52,53,51,52,30,50,53,26,31,51,48,16,49,55,40,48,53,50,50,54,54,49,52,62,70,69,49,78,74,81,77,77,75,77,71,76,93,71,94,77,86,86,87,89,80,89,80,93,83,92,87,82,93,85,88,80,136